Protein 3D3T (pdb70)

CATH classification: 2.40.70.10

Radius of gyration: 16.74 Å; Cα contacts (8 Å, |Δi|>4): 584; chains: 3; bounding box: 37×34×49 Å

Nearest PDB structures (foldseek):
  3d3t-assembly1_B  TM=1.010E+00  e=2.638E-18  unclassified
  3lzs-assembly1_B  TM=1.007E+00  e=4.865E-18  Human immunodeficiency virus 1
  3lzu-assembly1_A  TM=1.006E+00  e=8.487E-18  Human immunodeficiency virus 1
  1bdr-assembly1_B  TM=9.996E-01  e=4.507E-17  Human immunodeficiency virus 1
  6opx-assembly1_A  TM=9.838E-01  e=1.161E-16  Human immunodeficiency virus 1

Foldseek 3Di:
DDDDPPDFQWWWKQFPNDIDIAGEDAPAAAWEDEPDDDDDDWDWDWDADVPGIWIWTWDFFTWMATPNRIDTTIHIYTDDPGTYHYPVGCVVVVHDDDD/DDDDVPDFQKWWKQFPNDIDIAGADAPAAAWEDEPDDDDDDFDWDWDADDVGIDIWTWDAQTWMQTNNNIDTGIYTYDPDPGTYHYDVGCVVVVHDDDD/DDDDDDDD

InterPro domains:
  IPR000071 Immunodeficiency lentiviral matrix, N-terminal [PF00540] (2-132)
  IPR000071 Immunodeficiency lentiviral matrix, N-terminal [PR00234] (4-20)
  IPR000071 Immunodeficiency lentiviral matrix, N-terminal [PR00234] (22-40)
  IPR000071 Immunodeficiency lentiviral matrix, N-terminal [PR00234] (42-57)
  IPR000071 Immunodeficiency lentiviral matrix, N-terminal [PR00234] (70-89)
  IPR000071 Immunodeficiency lentiviral matrix, N-terminal [PR00234] (89-102)
  IPR000477 Reverse transcriptase domain [PF00078] (645-816)
  IPR000477 Reverse transcriptase domain [PS50878] (626-816)
  IPR001037 Integrase, C-terminal, retroviral [PF00552] (1367-1410)
  IPR001037 Integrase, C-terminal, retroviral [PS51027] (1365-1412)
  IPR001584 Integrase, catalytic core [PF00665] (1199-1287)
  IPR001584 Integrase, catalytic core [PS50994] (1196-1346)
  IPR001878 Zinc finger, CCHC-type [PF00098] (387-403)
  IPR001878 Zinc finger, CCHC-type [PF00098] (409-425)
  IPR001878 Zinc finger, CCHC-type [PS50158] (388-403)
  IPR001878 Zinc finger, CCHC-type [PS50158] (410-425)
  IPR001878 Zinc finger, CCHC-type [SM00343] (388-404)
  IPR001878 Zinc finger, CCHC-type [SM00343] (409-425)
  IPR001969 Aspartic peptidase, active site [PS00141] (505-516)
  IPR001995 Peptidase A2A, retrovirus, catalytic [PS50175] (503-572)

Organism: Human immunodeficiency virus type 1 (NCBI:txid11676)

Structure (mmCIF, N/CA/C/O backbone):
data_3D3T
#
_entry.id   3D3T
#
_cell.length_a   62.186
_cell.length_b   62.186
_cell.length_c   82.099
_cell.angle_alpha   90.000
_cell.angle_beta   90.000
_cell.angle_gamma   120.000
#
_symmetry.space_group_name_H-M   'P 61'
#
loop_
_entity.id
_entity.type
_entity.pdbx_description
1 polymer 'HIV-1 protease'
2 polymer 'P1-P6 SUBSTRATE PEPTIDE'
3 water water
#
loop_
_atom_site.group_PDB
_atom_site.id
_atom_site.type_symbol
_atom_site.label_atom_id
_atom_site.label_alt_id
_atom_site.label_comp_id
_atom_site.label_asym_id
_atom_site.label_entity_id
_atom_site.label_seq_id
_atom_site.pdbx_PDB_ins_code
_atom_site.Cartn_x
_atom_site.Cartn_y
_atom_site.Cartn_z
_atom_site.occupancy
_atom_site.B_iso_or_equiv
_atom_site.auth_seq_id
_atom_site.auth_comp_id
_atom_site.auth_asym_id
_atom_site.auth_atom_id
_atom_site.pdbx_PDB_model_num
ATOM 1 N N . PRO A 1 1 ? 27.016 -30.231 -3.573 1.00 17.82 1 PRO A N 1
ATOM 2 C CA . PRO A 1 1 ? 27.253 -30.347 -2.135 1.00 17.60 1 PRO A CA 1
ATOM 3 C C . PRO A 1 1 ? 25.958 -30.535 -1.349 1.00 17.28 1 PRO A C 1
ATOM 4 O O . PRO A 1 1 ? 24.901 -30.078 -1.790 1.00 17.12 1 PRO A O 1
ATOM 8 N N . GLN A 1 2 ? 26.039 -31.215 -0.206 1.00 16.96 2 GLN A N 1
ATOM 9 C CA . GLN A 1 2 ? 24.927 -31.225 0.743 1.00 16.56 2 GLN A CA 1
ATOM 10 C C . GLN A 1 2 ? 25.034 -29.955 1.589 1.00 16.17 2 GLN A C 1
ATOM 11 O O . GLN A 1 2 ? 26.138 -29.580 1.995 1.00 16.43 2 GLN A O 1
ATOM 13 N N . ILE A 1 3 ? 23.908 -29.294 1.845 1.00 15.15 3 ILE A N 1
ATOM 14 C CA . ILE A 1 3 ? 23.888 -28.097 2.677 1.00 14.64 3 ILE A CA 1
ATOM 15 C C . ILE A 1 3 ? 22.889 -28.169 3.852 1.00 14.55 3 ILE A C 1
ATOM 16 O O . ILE A 1 3 ? 21.707 -28.466 3.665 1.00 14.40 3 ILE A O 1
ATOM 18 N N . THR A 1 4 ? 23.351 -27.900 5.071 1.00 13.68 4 THR A N 1
ATOM 19 C CA . THR A 1 4 ? 22.410 -27.753 6.177 1.00 13.12 4 THR A CA 1
ATOM 20 C C . THR A 1 4 ? 21.784 -26.370 6.183 1.00 12.59 4 THR A C 1
ATOM 21 O O . THR A 1 4 ? 22.219 -25.484 5.462 1.00 12.72 4 THR A O 1
ATOM 25 N N . LEU A 1 5 ? 20.762 -26.197 7.012 1.00 11.91 5 LEU A N 1
ATOM 26 C CA . LEU A 1 5 ? 19.878 -25.045 6.926 1.00 11.05 5 LEU A CA 1
ATOM 27 C C . LEU A 1 5 ? 19.872 -24.196 8.191 1.00 10.88 5 LEU A C 1
ATOM 28 O O . LEU A 1 5 ? 18.919 -23.462 8.448 1.00 11.04 5 LEU A O 1
ATOM 33 N N . TRP A 1 6 ? 20.944 -24.298 8.977 1.00 10.23 6 TRP A N 1
ATOM 34 C CA . TRP A 1 6 ? 21.113 -23.471 10.167 1.00 9.25 6 TRP A CA 1
ATOM 35 C C . TRP A 1 6 ? 21.521 -22.057 9.797 1.00 9.43 6 TRP A C 1
ATOM 36 O O . TRP A 1 6 ? 21.411 -21.139 10.604 1.00 9.81 6 TRP A O 1
ATOM 47 N N . GLN A 1 7 ? 22.009 -21.903 8.574 1.00 8.78 7 GLN A N 1
ATOM 48 C CA . GLN A 1 7 ? 22.392 -20.621 8.041 1.00 8.71 7 GLN A CA 1
ATOM 49 C C . GLN A 1 7 ? 21.594 -20.407 6.773 1.00 8.91 7 GLN A C 1
ATOM 50 O O . GLN A 1 7 ? 21.302 -21.349 6.070 1.00 9.30 7 GLN A O 1
ATOM 52 N N . ARG A 1 8 ? 21.237 -19.174 6.458 1.00 8.71 8 ARG A N 1
ATOM 53 C CA . ARG A 1 8 ? 20.557 -18.936 5.192 1.00 8.52 8 ARG A CA 1
ATOM 54 C C . ARG A 1 8 ? 21.403 -19.540 4.068 1.00 8.14 8 ARG A C 1
ATOM 55 O O . ARG A 1 8 ? 22.600 -19.254 3.990 1.00 8.01 8 ARG A O 1
ATOM 63 N N . PRO A 1 9 ? 20.788 -20.380 3.204 1.00 7.61 9 PRO A N 1
ATOM 64 C CA . PRO A 1 9 ? 21.505 -21.036 2.111 1.00 7.28 9 PRO A CA 1
ATOM 65 C C . PRO A 1 9 ? 21.850 -20.100 0.940 1.00 7.43 9 PRO A C 1
ATOM 66 O O . PRO A 1 9 ? 21.162 -20.091 -0.089 1.00 7.84 9 PRO A O 1
ATOM 70 N N . LEU A 1 10 ? 22.924 -19.329 1.112 1.00 7.47 10 LEU A N 1
ATOM 71 C CA . LEU A 1 10 ? 23.393 -18.356 0.127 1.00 7.32 10 LEU A CA 1
ATOM 72 C C . LEU A 1 10 ? 24.462 -18.979 -0.755 1.00 7.39 10 LEU A C 1
ATOM 73 O O . LEU A 1 10 ? 25.396 -19.595 -0.243 1.00 7.61 10 LEU A O 1
ATOM 78 N N . VAL A 1 11 ? 24.353 -18.811 -2.070 1.00 7.45 11 VAL A N 1
ATOM 79 C CA . VAL A 1 11 ? 25.421 -19.253 -2.965 1.00 7.50 11 VAL A CA 1
ATOM 80 C C . VAL A 1 11 ? 25.941 -18.100 -3.795 1.00 8.41 11 VAL A C 1
ATOM 81 O O . VAL A 1 11 ? 25.233 -17.120 -4.009 1.00 9.28 11 VAL A O 1
ATOM 85 N N . THR A 1 12 ? 27.183 -18.206 -4.251 1.00 9.49 12 THR A N 1
ATOM 86 C CA . THR A 1 12 ? 27.727 -17.204 -5.148 1.00 10.39 12 THR A CA 1
ATOM 87 C C . THR A 1 12 ? 27.321 -17.605 -6.554 1.00 11.19 12 THR A C 1
ATOM 88 O O . THR A 1 12 ? 27.504 -18.761 -6.949 1.00 11.55 12 THR A O 1
ATOM 92 N N . ILE A 1 13 ? 26.758 -16.649 -7.293 1.00 12.05 13 ILE A N 1
ATOM 93 C CA . ILE A 1 13 ? 26.387 -16.860 -8.695 1.00 12.62 13 ILE A CA 1
ATOM 94 C C . ILE A 1 13 ? 27.045 -15.873 -9.660 1.00 12.49 13 ILE A C 1
ATOM 95 O O . ILE A 1 13 ? 27.239 -14.703 -9.328 1.00 12.76 13 ILE A O 1
ATOM 100 N N . LYS A 1 14 ? 27.381 -16.355 -10.854 1.00 12.14 14 LYS A N 1
ATOM 101 C CA . LYS A 1 14 ? 27.875 -15.491 -11.909 1.00 12.01 14 LYS A CA 1
ATOM 102 C C . LYS A 1 14 ? 26.821 -15.346 -12.999 1.00 12.40 14 LYS A C 1
ATOM 103 O O . LYS A 1 14 ? 26.472 -16.318 -13.670 1.00 12.30 14 LYS A O 1
ATOM 109 N N . ILE A 1 15 ? 26.323 -14.126 -13.174 1.00 12.74 15 ILE A N 1
ATOM 110 C CA . ILE A 1 15 ? 25.284 -13.848 -14.165 1.00 13.02 15 ILE A CA 1
ATOM 111 C C . ILE A 1 15 ? 25.615 -12.585 -14.971 1.00 13.31 15 ILE A C 1
ATOM 112 O O . ILE A 1 15 ? 25.735 -11.485 -14.415 1.00 13.43 15 ILE A O 1
ATOM 117 N N . GLY A 1 16 ? 25.804 -12.763 -16.277 1.00 13.19 16 GLY A N 1
ATOM 118 C CA . GLY A 1 16 ? 26.168 -11.660 -17.163 1.00 13.08 16 GLY A CA 1
ATOM 119 C C . GLY A 1 16 ? 27.450 -10.936 -16.782 1.00 12.72 16 GLY A C 1
ATOM 120 O O . GLY A 1 16 ? 27.527 -9.705 -16.860 1.00 13.08 16 GLY A O 1
ATOM 121 N N . GLY A 1 17 ? 28.460 -11.698 -16.374 1.00 12.50 17 GLY A N 1
ATOM 122 C CA . GLY A 1 17 ? 29.730 -11.119 -15.929 1.00 12.12 17 GLY A CA 1
ATOM 123 C C . GLY A 1 17 ? 29.692 -10.582 -14.507 1.00 11.96 17 GLY A C 1
ATOM 124 O O . GLY A 1 17 ? 30.734 -10.323 -13.905 1.00 11.85 17 GLY A O 1
ATOM 125 N N . GLN A 1 18 ? 28.487 -10.406 -13.967 1.00 11.93 18 GLN A N 1
ATOM 126 C CA . GLN A 1 18 ? 28.312 -9.853 -12.626 1.00 11.36 18 GLN A CA 1
ATOM 127 C C . GLN A 1 18 ? 28.333 -10.968 -11.590 1.00 10.81 18 GLN A C 1
ATOM 128 O O . GLN A 1 18 ? 27.695 -12.016 -11.784 1.00 10.65 18 GLN A O 1
ATOM 134 N N . LEU A 1 19 ? 29.074 -10.746 -10.505 1.00 9.96 19 LEU A N 1
ATOM 135 C CA . LEU A 1 19 ? 29.086 -11.689 -9.383 1.00 9.43 19 LEU A CA 1
ATOM 136 C C . LEU A 1 19 ? 28.099 -11.236 -8.305 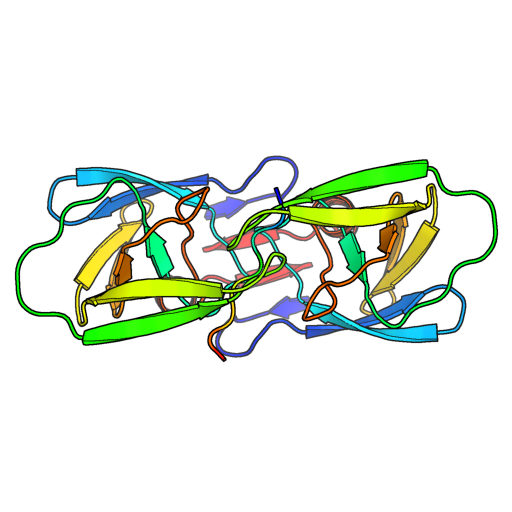1.00 9.34 19 LEU A C 1
ATOM 137 O O . LEU A 1 19 ? 28.113 -10.070 -7.895 1.00 9.01 19 LEU A O 1
ATOM 142 N N . ARG A 1 20 ? 27.236 -12.148 -7.860 1.00 9.20 20 ARG A N 1
ATOM 143 C CA . ARG A 1 20 ? 26.258 -11.842 -6.803 1.00 9.46 20 ARG A CA 1
ATOM 144 C C . ARG A 1 20 ? 26.070 -13.004 -5.818 1.00 8.96 20 ARG A C 1
ATOM 145 O O . ARG A 1 20 ? 26.524 -14.122 -6.054 1.00 8.89 20 ARG A O 1
ATOM 153 N N . GLU A 1 21 ? 25.404 -12.730 -4.703 1.00 8.63 21 GLU A N 1
ATOM 154 C CA . GLU A 1 21 ? 24.950 -13.798 -3.828 1.00 8.53 21 GLU A CA 1
ATOM 155 C C . GLU A 1 21 ? 23.427 -13.920 -3.914 1.00 7.95 21 GLU A C 1
ATOM 156 O O . GLU A 1 21 ? 22.730 -12.931 -4.199 1.00 7.75 21 GLU A O 1
ATOM 162 N N . ALA A 1 22 ? 22.920 -15.131 -3.678 1.00 6.39 22 ALA A N 1
ATOM 163 C CA . ALA A 1 22 ? 21.498 -15.411 -3.812 1.00 5.38 22 ALA A CA 1
ATOM 164 C C . ALA A 1 22 ? 21.067 -16.617 -2.985 1.00 5.00 22 ALA A C 1
ATOM 165 O O . ALA A 1 22 ? 21.816 -17.580 -2.824 1.00 5.41 22 ALA A O 1
ATOM 167 N N . LEU A 1 23 ? 19.851 -16.568 -2.472 1.00 4.41 23 LEU A N 1
ATOM 168 C CA . LEU A 1 23 ? 19.312 -17.617 -1.617 1.00 3.46 23 LEU A CA 1
ATOM 169 C C . LEU A 1 23 ? 18.708 -18.735 -2.455 1.00 3.18 23 LEU A C 1
ATOM 170 O O . LEU A 1 23 ? 17.979 -18.473 -3.391 1.00 3.12 23 LEU A O 1
ATOM 175 N N . LEU A 1 24 ? 19.028 -19.981 -2.127 1.00 2.74 24 LEU A N 1
ATOM 176 C CA . LEU A 1 24 ? 18.384 -21.132 -2.745 1.00 2.00 24 LEU A CA 1
ATOM 177 C C . LEU A 1 24 ? 17.034 -21.367 -2.085 1.00 2.00 24 LEU A C 1
ATOM 178 O O . LEU A 1 24 ? 16.943 -21.774 -0.943 1.00 2.30 24 LEU A O 1
ATOM 183 N N . ASN A 1 25 ? 15.983 -21.097 -2.834 1.00 2.00 25 ASN A N 1
ATOM 184 C CA . ASN A 1 25 ? 14.662 -20.888 -2.298 1.00 2.00 25 ASN A CA 1
ATOM 185 C C . ASN A 1 25 ? 13.744 -21.930 -2.880 1.00 2.00 25 ASN A C 1
ATOM 186 O O . ASN A 1 25 ? 13.343 -21.817 -4.028 1.00 2.00 25 ASN A O 1
ATOM 191 N N . THR A 1 26 ? 13.429 -22.956 -2.093 1.00 2.00 26 THR A N 1
ATOM 192 C CA . THR A 1 26 ? 12.491 -23.987 -2.528 1.00 2.00 26 THR A CA 1
ATOM 193 C C . THR A 1 26 ? 11.082 -23.432 -2.490 1.00 2.00 26 THR A C 1
ATOM 194 O O . THR A 1 26 ? 10.176 -23.975 -3.093 1.00 2.00 26 THR A O 1
ATOM 198 N N . GLY A 1 27 ? 10.905 -22.335 -1.780 1.00 2.00 27 GLY A N 1
ATOM 199 C CA . GLY A 1 27 ? 9.595 -21.714 -1.678 1.00 2.00 27 GLY A CA 1
ATOM 200 C C . GLY A 1 27 ? 9.368 -20.669 -2.751 1.00 2.00 27 GLY A C 1
ATOM 201 O O . GLY A 1 27 ? 8.495 -19.816 -2.597 1.00 2.00 27 GLY A O 1
ATOM 202 N N . ALA A 1 28 ? 10.156 -20.734 -3.827 1.00 2.00 28 ALA A N 1
ATOM 203 C CA . ALA A 1 28 ? 10.053 -19.802 -4.951 1.00 2.00 28 ALA A CA 1
ATOM 204 C C . ALA A 1 28 ? 9.929 -20.574 -6.258 1.00 2.28 28 ALA A C 1
ATOM 205 O O . ALA A 1 28 ? 10.653 -21.542 -6.482 1.00 2.27 28 ALA A O 1
ATOM 207 N N . ASP A 1 29 ? 9.012 -20.137 -7.116 1.00 2.96 29 ASP A N 1
ATOM 208 C CA . ASP A 1 29 ? 8.802 -20.773 -8.407 1.00 3.50 29 ASP A CA 1
ATOM 209 C C . ASP A 1 29 ? 9.813 -20.269 -9.421 1.00 3.86 29 ASP A C 1
ATOM 210 O O . ASP A 1 29 ? 10.263 -21.030 -10.282 1.00 4.20 29 ASP A O 1
ATOM 215 N N . ASP A 1 30 ? 10.162 -18.989 -9.301 1.00 3.96 30 ASP A N 1
ATOM 216 C CA . ASP A 1 30 ? 11.078 -18.319 -10.221 1.00 4.01 30 ASP A CA 1
ATOM 217 C C . ASP A 1 30 ? 12.372 -17.820 -9.557 1.00 4.19 30 ASP A C 1
ATOM 218 O O . ASP A 1 30 ? 12.533 -17.869 -8.328 1.00 4.53 30 ASP A O 1
ATOM 223 N N . THR A 1 31 ? 13.275 -17.315 -10.392 1.00 3.63 31 THR A N 1
ATOM 224 C CA . THR A 1 31 ? 14.539 -16.740 -9.957 1.00 3.71 31 THR A CA 1
ATOM 225 C C . THR A 1 31 ? 14.464 -15.206 -10.025 1.00 4.20 31 THR A C 1
ATOM 226 O O . THR A 1 31 ? 14.191 -14.636 -11.083 1.00 4.32 31 THR A O 1
ATOM 230 N N . VAL A 1 32 ? 14.697 -14.536 -8.901 1.00 4.77 32 VAL A N 1
ATOM 231 C CA . VAL A 1 32 ? 14.565 -13.079 -8.868 1.00 5.89 32 VAL A CA 1
ATOM 232 C C . VAL A 1 32 ? 15.786 -12.348 -8.310 1.00 6.99 32 VAL A C 1
ATOM 233 O O . VAL A 1 32 ? 16.227 -12.612 -7.186 1.00 7.37 32 VAL A O 1
ATOM 237 N N . LEU A 1 33 ? 16.316 -11.412 -9.086 1.00 7.58 33 LEU A N 1
ATOM 238 C CA . LEU A 1 33 ? 17.469 -10.650 -8.652 1.00 8.69 33 LEU A CA 1
ATOM 239 C C . LEU A 1 33 ? 17.190 -9.149 -8.677 1.00 9.49 33 LEU A C 1
ATOM 240 O O . LEU A 1 33 ? 16.393 -8.687 -9.491 1.00 9.80 33 LEU A O 1
ATOM 245 N N . GLU A 1 34 ? 17.836 -8.401 -7.779 1.00 11.16 34 GLU A N 1
ATOM 246 C CA . GLU A 1 34 ? 17.615 -6.958 -7.631 1.00 11.55 34 GLU A CA 1
ATOM 247 C C . GLU A 1 34 ? 18.735 -6.112 -8.213 1.00 11.90 34 GLU A C 1
ATOM 248 O O . GLU A 1 34 ? 18.503 -5.181 -8.989 1.00 11.33 34 GLU A O 1
ATOM 250 N N . ASP A 1 35 ? 19.959 -6.427 -7.825 1.00 11.15 35 ASP A N 1
ATOM 251 C CA . ASP A 1 35 ? 21.074 -5.561 -8.139 1.00 11.18 35 ASP A CA 1
ATOM 252 C C . ASP A 1 35 ? 21.781 -5.941 -9.416 1.00 11.82 35 ASP A C 1
ATOM 253 O O . ASP A 1 35 ? 22.970 -5.697 -9.545 1.00 12.17 35 ASP A O 1
ATOM 258 N N . ILE A 1 36 ? 21.069 -6.543 -10.359 1.00 12.79 36 ILE A N 1
ATOM 259 C CA . ILE A 1 36 ? 21.682 -6.915 -11.622 1.00 13.20 36 ILE A CA 1
ATOM 260 C C . ILE A 1 36 ? 21.136 -6.073 -12.764 1.00 13.91 36 ILE A C 1
ATOM 261 O O . ILE A 1 36 ? 20.183 -5.329 -12.609 1.00 13.86 36 ILE A O 1
ATOM 263 N N . ASN A 1 37 ? 21.781 -6.172 -13.912 1.00 14.88 37 ASN A N 1
ATOM 264 C CA . ASN A 1 37 ? 21.417 -5.402 -15.077 1.00 15.42 37 ASN A CA 1
ATOM 265 C C . ASN A 1 37 ? 21.675 -6.292 -16.277 1.00 15.82 37 ASN A C 1
ATOM 266 O O . ASN A 1 37 ? 22.790 -6.717 -16.516 1.00 15.73 37 ASN A O 1
ATOM 268 N N . LEU A 1 38 ? 20.623 -6.611 -17.013 1.00 16.59 38 LEU A N 1
ATOM 269 C CA . LEU A 1 38 ? 20.760 -7.493 -18.156 1.00 17.04 38 LEU A CA 1
ATOM 270 C C . LEU A 1 38 ? 20.505 -6.733 -19.430 1.00 17.39 38 LEU A C 1
ATOM 271 O O . LEU A 1 38 ? 19.799 -5.738 -19.419 1.00 17.68 38 LEU A O 1
ATOM 276 N N . PRO A 1 39 ? 21.137 -7.165 -20.522 1.00 17.76 39 PRO A N 1
ATOM 277 C CA . PRO A 1 39 ? 20.882 -6.581 -21.834 1.00 18.16 39 PRO A CA 1
ATOM 278 C C . PRO A 1 39 ? 19.698 -7.240 -22.560 1.00 18.67 39 PRO A C 1
ATOM 279 O O . PRO A 1 39 ? 19.222 -8.296 -22.130 1.00 18.79 39 PRO A O 1
ATOM 283 N N . GLY A 1 40 ? 19.227 -6.611 -23.637 1.00 18.97 40 GLY A N 1
ATOM 284 C CA . GLY A 1 40 ? 18.200 -7.193 -24.507 1.00 19.69 40 GLY A CA 1
ATOM 285 C C . GLY A 1 40 ? 16.747 -6.950 -24.114 1.00 19.94 40 GLY A C 1
ATOM 286 O O . GLY A 1 40 ? 16.456 -6.242 -23.148 1.00 20.17 40 GLY A O 1
ATOM 287 N N . LYS A 1 41 ? 15.832 -7.543 -24.878 1.00 19.91 41 LYS A N 1
ATOM 288 C CA . LYS A 1 41 ? 14.394 -7.405 -24.643 1.00 19.84 41 LYS A CA 1
ATOM 289 C C . LYS A 1 41 ? 13.919 -8.139 -23.376 1.00 20.12 41 LYS A C 1
ATOM 290 O O . LYS A 1 41 ? 14.550 -9.095 -22.911 1.00 20.61 41 LYS A O 1
ATOM 292 N N . TRP A 1 42 ? 12.801 -7.675 -22.823 1.00 20.12 42 TRP A N 1
ATOM 293 C CA . TRP A 1 42 ? 12.152 -8.310 -21.681 1.00 19.80 42 TRP A CA 1
ATOM 294 C C . TRP A 1 42 ? 10.646 -8.074 -21.737 1.00 20.09 42 TRP A C 1
ATOM 295 O O . TRP A 1 42 ? 10.195 -7.068 -22.286 1.00 20.20 42 TRP A O 1
ATOM 306 N N . LYS A 1 43 ? 9.872 -9.002 -21.175 1.00 20.41 43 LYS A N 1
ATOM 307 C CA . LYS A 1 43 ? 8.420 -8.838 -21.053 1.00 20.66 43 LYS A CA 1
ATOM 308 C C . LYS A 1 43 ? 8.028 -8.412 -19.625 1.00 20.83 43 LYS A C 1
ATOM 309 O O . LYS A 1 43 ? 8.631 -8.874 -18.654 1.00 20.75 43 LYS A O 1
ATOM 311 N N . PRO A 1 44 ? 7.042 -7.503 -19.486 1.00 21.14 44 PRO A N 1
ATOM 312 C CA . PRO A 1 44 ? 6.562 -7.168 -18.142 1.00 21.13 44 PRO A CA 1
ATOM 313 C C . PRO A 1 44 ? 5.814 -8.351 -17.531 1.00 21.25 44 PRO A C 1
ATOM 314 O O . PRO A 1 44 ? 5.126 -9.089 -18.241 1.00 21.58 44 PRO A O 1
ATOM 318 N N . LYS A 1 45 ? 5.959 -8.535 -16.226 1.00 21.16 45 LYS A N 1
ATOM 319 C CA . LYS A 1 45 ? 5.357 -9.669 -15.539 1.00 21.24 45 LYS A CA 1
ATOM 320 C C . LYS A 1 45 ? 5.216 -9.304 -14.071 1.00 21.59 45 LYS A C 1
ATOM 321 O O . LYS A 1 45 ? 5.957 -8.466 -13.553 1.00 21.47 45 LYS A O 1
ATOM 327 N N . MET A 1 46 ? 4.245 -9.915 -13.405 1.00 22.32 46 MET A N 1
ATOM 328 C CA . MET A 1 46 ? 4.073 -9.675 -11.979 1.00 22.98 46 MET A CA 1
ATOM 329 C C . MET A 1 46 ? 4.088 -10.951 -11.169 1.00 23.06 46 MET A C 1
ATOM 330 O O . MET A 1 46 ? 3.426 -11.928 -11.527 1.00 23.53 46 MET A O 1
ATOM 335 N N . ILE A 1 47 ? 4.871 -10.930 -10.095 1.00 23.11 47 ILE A N 1
ATOM 336 C CA . ILE A 1 47 ? 4.985 -12.052 -9.163 1.00 23.16 47 ILE A CA 1
ATOM 337 C C . ILE A 1 47 ? 4.567 -11.579 -7.775 1.00 23.13 47 ILE A C 1
ATOM 338 O O . ILE A 1 47 ? 4.448 -10.370 -7.533 1.00 23.29 47 ILE A O 1
ATOM 343 N N . GLY A 1 48 ? 4.349 -12.528 -6.869 1.00 22.75 48 GLY A N 1
ATOM 344 C CA . GLY A 1 48 ? 3.984 -12.186 -5.500 1.00 22.12 48 GLY A CA 1
ATOM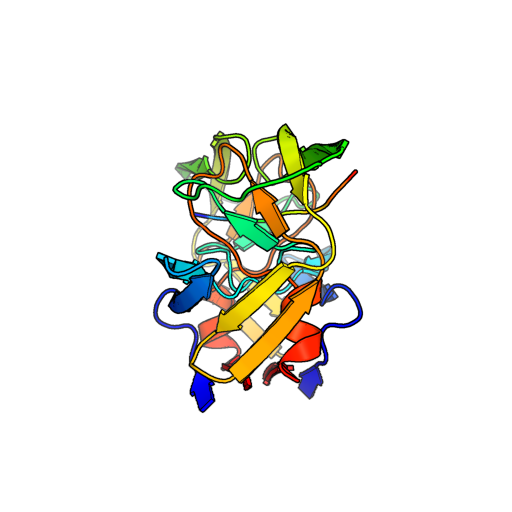 345 C C . GLY A 1 48 ? 4.600 -13.082 -4.443 1.00 21.93 48 GLY A C 1
ATOM 346 O O . GLY A 1 48 ? 5.318 -14.037 -4.762 1.00 21.27 48 GLY A O 1
ATOM 347 N N . GLY A 1 49 ? 4.310 -12.752 -3.183 1.00 21.81 49 GLY A N 1
ATOM 348 C CA . GLY A 1 49 ? 4.676 -13.567 -2.029 1.00 21.78 49 GLY A CA 1
ATOM 349 C C . GLY A 1 49 ? 4.101 -13.003 -0.741 1.00 21.68 49 GLY A C 1
ATOM 350 O O . GLY A 1 49 ? 2.985 -12.490 -0.728 1.00 21.45 49 GLY A O 1
ATOM 351 N N . ILE A 1 50 ? 4.879 -13.100 0.336 1.00 22.15 50 ILE A N 1
ATOM 352 C CA . ILE A 1 50 ? 4.551 -12.511 1.636 1.00 22.37 50 ILE A CA 1
ATOM 353 C C . ILE A 1 50 ? 4.507 -10.973 1.575 1.00 22.88 50 ILE A C 1
ATOM 354 O O . ILE A 1 50 ? 5.539 -10.284 1.585 1.00 23.13 50 ILE A O 1
ATOM 359 N N . GLY A 1 51 ? 3.291 -10.438 1.502 1.00 22.95 51 GLY A N 1
ATOM 360 C CA . GLY A 1 51 ? 3.108 -8.993 1.376 1.00 22.81 51 GLY A CA 1
ATOM 361 C C . GLY A 1 51 ? 2.503 -8.563 0.047 1.00 22.23 51 GLY A C 1
ATOM 362 O O . GLY A 1 51 ? 2.265 -7.374 -0.170 1.00 22.97 51 GLY A O 1
ATOM 363 N N . GLY A 1 52 ? 2.255 -9.519 -0.844 1.00 21.30 52 GLY A N 1
ATOM 364 C CA . GLY A 1 52 ? 1.641 -9.218 -2.130 1.00 19.95 52 GLY A CA 1
ATOM 365 C C . GLY A 1 52 ? 2.637 -9.199 -3.272 1.00 19.27 52 GLY A C 1
ATOM 366 O O . GLY A 1 52 ? 3.550 -10.025 -3.331 1.00 19.11 52 GLY A O 1
ATOM 367 N N . PHE A 1 53 ? 2.476 -8.221 -4.159 1.00 18.41 53 PHE A N 1
ATOM 368 C CA . PHE A 1 53 ? 3.081 -8.257 -5.481 1.00 17.47 53 PHE A CA 1
ATOM 369 C C . PHE A 1 53 ? 4.169 -7.225 -5.740 1.00 17.13 53 PHE A C 1
ATOM 370 O O . PHE A 1 53 ? 4.091 -6.086 -5.281 1.00 17.22 53 PHE A O 1
ATOM 372 N N . ILE A 1 54 ? 5.176 -7.640 -6.502 1.00 16.37 54 ILE A N 1
ATOM 373 C CA . ILE A 1 54 ? 6.164 -6.724 -7.045 1.00 15.80 54 ILE A CA 1
ATOM 374 C C . ILE A 1 54 ? 6.099 -6.858 -8.565 1.00 15.56 54 ILE A C 1
ATOM 375 O O . ILE A 1 54 ? 5.896 -7.960 -9.085 1.00 15.98 54 ILE A O 1
ATOM 377 N N . LYS A 1 55 ? 6.234 -5.741 -9.277 1.00 14.81 55 LYS A N 1
ATOM 378 C CA . LYS A 1 55 ? 6.278 -5.772 -10.741 1.00 14.21 55 LYS A CA 1
ATOM 379 C C . LYS A 1 55 ? 7.725 -5.965 -11.190 1.00 13.46 55 LYS A C 1
ATOM 380 O O . LYS A 1 55 ? 8.615 -5.237 -10.746 1.00 13.34 55 LYS A O 1
ATOM 382 N N . VAL A 1 56 ? 7.966 -6.956 -12.045 1.00 12.65 56 VAL A N 1
ATOM 383 C CA . VAL A 1 56 ? 9.331 -7.273 -12.467 1.00 12.20 56 VAL A CA 1
ATOM 384 C C . VAL A 1 56 ? 9.531 -7.306 -13.984 1.00 12.02 56 VAL A C 1
ATOM 385 O O . VAL A 1 56 ? 8.570 -7.230 -14.752 1.00 12.09 56 VAL A O 1
ATOM 389 N N . ARG A 1 57 ? 10.792 -7.413 -14.397 1.00 11.78 57 ARG A N 1
ATOM 390 C CA . ARG A 1 57 ? 11.156 -7.636 -15.798 1.00 11.35 57 ARG A CA 1
ATOM 391 C C . ARG A 1 57 ? 11.473 -9.114 -16.039 1.00 11.36 57 ARG A C 1
ATOM 392 O O . ARG A 1 57 ? 12.316 -9.709 -15.352 1.00 11.44 57 ARG A O 1
ATOM 400 N N . GLN A 1 58 ? 10.792 -9.711 -17.010 1.00 11.17 58 GLN A N 1
ATOM 401 C CA . GLN A 1 58 ? 11.084 -11.082 -17.379 1.00 11.14 58 GLN A CA 1
ATOM 402 C C . GLN A 1 58 ? 12.064 -11.156 -18.541 1.00 11.38 58 GLN A C 1
ATOM 403 O O . GLN A 1 58 ? 11.728 -10.802 -19.669 1.00 11.47 58 GLN A O 1
ATOM 409 N N . TYR A 1 59 ? 13.276 -11.614 -18.242 1.00 11.57 59 TYR A N 1
ATOM 410 C CA . TYR A 1 59 ? 14.277 -11.934 -19.253 1.00 11.25 59 TYR A CA 1
ATOM 411 C C . TYR A 1 59 ? 14.275 -13.442 -19.501 1.00 11.11 59 TYR A C 1
ATOM 412 O O . TYR A 1 59 ? 14.266 -14.239 -18.550 1.00 11.37 59 TYR A O 1
ATOM 421 N N . ASP A 1 60 ? 14.297 -13.828 -20.775 1.00 10.52 60 ASP A N 1
ATOM 422 C CA . ASP A 1 60 ? 14.297 -15.241 -21.146 1.00 10.06 60 ASP A CA 1
ATOM 423 C C . ASP A 1 60 ? 15.686 -15.794 -21.450 1.00 9.46 60 ASP A C 1
ATOM 424 O O . ASP A 1 60 ? 16.615 -15.042 -21.750 1.00 9.64 60 ASP A O 1
ATOM 429 N N . GLN A 1 61 ? 15.820 -17.111 -21.341 1.00 8.40 61 GLN A N 1
ATOM 430 C CA . GLN A 1 61 ? 17.040 -17.801 -21.730 1.00 7.82 61 GLN A CA 1
ATOM 431 C C . GLN A 1 61 ? 18.311 -17.099 -21.225 1.00 7.48 61 GLN A C 1
ATOM 432 O O . GLN A 1 61 ? 19.214 -16.765 -21.993 1.00 7.72 61 GLN A O 1
ATOM 434 N N . ILE A 1 62 ? 18.378 -16.885 -19.917 1.00 7.17 62 ILE A N 1
ATOM 435 C CA . ILE A 1 62 ? 19.541 -16.254 -19.307 1.00 7.05 62 ILE A CA 1
ATOM 436 C C . ILE A 1 62 ? 20.462 -17.281 -18.649 1.00 7.53 62 ILE A C 1
ATOM 437 O O . ILE A 1 62 ? 20.009 -18.087 -17.829 1.00 7.17 62 ILE A O 1
ATOM 442 N N . LEU A 1 63 ? 21.746 -17.242 -19.018 1.00 7.63 63 LEU A N 1
ATOM 443 C CA . LEU A 1 63 ? 22.749 -18.107 -18.411 1.00 8.15 63 LEU A CA 1
ATOM 444 C C . LEU A 1 63 ? 23.131 -17.624 -17.024 1.00 8.75 63 LEU A C 1
ATOM 445 O O . LEU A 1 63 ? 23.510 -16.464 -16.836 1.00 9.35 63 LEU A O 1
ATOM 450 N N . ILE A 1 64 ? 23.031 -18.531 -16.058 1.00 9.40 64 ILE A N 1
ATOM 451 C CA . ILE A 1 64 ? 23.500 -18.268 -14.701 1.00 9.90 64 ILE A CA 1
ATOM 452 C C . ILE A 1 64 ? 24.480 -19.367 -14.271 1.00 10.23 64 ILE A C 1
ATOM 453 O O . ILE A 1 64 ? 24.369 -20.529 -14.678 1.00 10.33 64 ILE A O 1
ATOM 455 N N . GLU A 1 65 ? 25.454 -18.994 -13.455 1.00 10.70 65 GLU A N 1
ATOM 456 C CA . GLU A 1 65 ? 26.425 -19.962 -12.956 1.00 11.81 65 GLU A CA 1
ATOM 457 C C . GLU A 1 65 ? 26.474 -19.942 -11.429 1.00 12.14 65 GLU A C 1
ATOM 458 O O . GLU A 1 65 ? 26.862 -18.926 -10.832 1.00 12.31 65 GLU A O 1
ATOM 464 N N . ILE A 1 66 ? 26.083 -21.055 -10.805 1.00 12.51 66 ILE A N 1
ATOM 465 C CA . ILE A 1 66 ? 26.015 -21.132 -9.342 1.00 12.60 66 ILE A CA 1
ATOM 466 C C . ILE A 1 66 ? 26.875 -22.295 -8.888 1.00 12.56 66 ILE A C 1
ATOM 467 O O . ILE A 1 66 ? 26.821 -23.364 -9.493 1.00 12.92 66 ILE A O 1
ATOM 469 N N . CYS A 1 67 ? 27.675 -22.091 -7.843 1.00 12.68 67 CYS A N 1
ATOM 470 C CA . CYS A 1 67 ? 28.702 -23.070 -7.450 1.00 12.51 67 CYS A CA 1
ATOM 471 C C . CYS A 1 67 ? 29.482 -23.615 -8.666 1.00 12.17 67 CYS A C 1
ATOM 472 O O . CYS A 1 67 ? 29.910 -24.777 -8.678 1.00 12.03 67 CYS A O 1
ATOM 475 N N . GLY A 1 68 ? 29.649 -22.777 -9.691 1.00 11.91 68 GLY A N 1
ATOM 476 C CA . GLY A 1 68 ? 30.394 -23.158 -10.888 1.00 11.53 68 GLY A CA 1
ATOM 477 C C . GLY A 1 68 ? 29.707 -24.229 -11.716 1.00 11.32 68 GLY A C 1
ATOM 478 O O . GLY A 1 68 ? 30.330 -24.852 -12.580 1.00 11.16 68 GLY A O 1
ATOM 479 N N . LYS A 1 69 ? 28.429 -24.464 -11.429 1.00 10.79 69 LYS A N 1
ATOM 480 C CA . LYS A 1 69 ? 27.597 -25.317 -12.262 1.00 10.86 69 LYS A CA 1
ATOM 481 C C . LYS A 1 69 ? 26.716 -24.379 -13.084 1.00 10.81 69 LYS A C 1
ATOM 482 O O . LYS A 1 69 ? 26.220 -23.374 -12.561 1.00 10.91 69 LYS A O 1
ATOM 484 N N . LYS A 1 70 ? 26.546 -24.690 -14.368 1.00 10.33 70 LYS A N 1
ATOM 485 C CA . LYS A 1 70 ? 25.797 -23.840 -15.299 1.00 10.01 70 LYS A CA 1
ATOM 486 C C . LYS A 1 70 ? 24.322 -24.236 -15.414 1.00 9.77 70 LYS A C 1
ATOM 487 O O . LYS A 1 70 ? 23.986 -25.412 -15.340 1.00 10.13 70 LYS A O 1
ATOM 493 N N . ALA A 1 71 ? 23.454 -23.243 -15.592 1.00 9.35 71 ALA A N 1
ATOM 494 C CA . ALA A 1 71 ? 22.025 -23.444 -15.884 1.00 8.86 71 ALA A CA 1
ATOM 495 C C . ALA A 1 71 ? 21.527 -22.259 -16.703 1.00 8.54 71 ALA A C 1
ATOM 496 O O . ALA A 1 71 ? 22.100 -21.161 -16.637 1.00 7.64 71 ALA A O 1
ATOM 498 N N . ILE A 1 72 ? 20.458 -22.471 -17.461 1.00 8.16 72 ILE A N 1
ATOM 499 C CA . ILE A 1 72 ? 19.945 -21.424 -18.337 1.00 8.36 72 ILE A CA 1
ATOM 500 C C . ILE A 1 72 ? 18.433 -21.353 -18.162 1.00 8.38 72 ILE A C 1
ATOM 501 O O . ILE A 1 72 ? 17.790 -22.362 -17.904 1.00 8.14 72 ILE A O 1
ATOM 506 N N . GLY A 1 73 ? 17.857 -20.164 -18.271 1.00 7.70 73 GLY A N 1
ATOM 507 C CA . GLY A 1 73 ? 16.409 -20.041 -18.151 1.00 6.98 73 GLY A CA 1
ATOM 508 C C . GLY A 1 73 ? 15.942 -18.662 -17.745 1.00 6.49 73 GLY A C 1
ATOM 509 O O . GLY A 1 73 ? 16.697 -17.693 -17.811 1.00 5.91 73 GLY A O 1
ATOM 510 N N . THR A 1 74 ? 14.690 -18.575 -17.307 1.00 5.81 74 THR A N 1
ATOM 511 C CA . THR A 1 74 ? 14.099 -17.283 -16.992 1.00 5.94 74 THR A CA 1
ATOM 512 C C . THR A 1 74 ? 14.650 -16.731 -15.680 1.00 5.83 74 THR A C 1
ATOM 513 O O . THR A 1 74 ? 14.607 -17.407 -14.641 1.00 6.06 74 THR A O 1
ATOM 517 N N . VAL A 1 75 ? 15.177 -15.509 -15.753 1.00 5.88 75 VAL A N 1
ATOM 518 C CA . VAL A 1 75 ? 15.630 -14.762 -14.585 1.00 6.11 75 VAL A CA 1
ATOM 519 C C . VAL A 1 75 ? 14.790 -13.494 -14.500 1.00 5.99 75 VAL A C 1
ATOM 520 O O . VAL A 1 75 ? 14.676 -12.769 -15.489 1.00 5.80 75 VAL A O 1
ATOM 524 N N . LEU A 1 76 ? 14.200 -13.225 -13.337 1.00 6.15 76 LEU A N 1
ATOM 525 C CA . LEU A 1 76 ? 13.388 -12.016 -13.163 1.00 6.63 76 LEU A CA 1
ATOM 526 C C . LEU A 1 76 ? 14.157 -10.894 -12.473 1.00 7.06 76 LEU A C 1
ATOM 527 O O . LEU A 1 76 ? 14.912 -11.140 -11.528 1.00 7.12 76 LEU A O 1
ATOM 532 N N . VAL A 1 77 ? 13.960 -9.659 -12.933 1.00 7.06 77 VAL A N 1
ATOM 533 C CA . VAL A 1 77 ? 14.672 -8.510 -12.350 1.00 7.38 77 VAL A CA 1
ATOM 534 C C . VAL A 1 77 ? 13.727 -7.449 -11.777 1.00 7.75 77 VAL A C 1
ATOM 535 O O . VAL A 1 77 ? 12.951 -6.810 -12.503 1.00 7.48 77 VAL A O 1
ATOM 539 N N . GLY A 1 78 ? 13.793 -7.255 -10.465 1.00 7.96 78 GLY A N 1
ATOM 540 C CA . GLY A 1 78 ? 12.883 -6.315 -9.827 1.00 8.74 78 GLY A CA 1
ATOM 541 C C . GLY A 1 78 ? 13.146 -6.096 -8.355 1.00 9.10 78 GLY A C 1
ATOM 542 O O . GLY A 1 78 ? 14.123 -6.630 -7.822 1.00 9.06 78 GLY A O 1
ATOM 543 N N . PRO A 1 79 ? 12.268 -5.318 -7.694 1.00 9.19 79 PRO A N 1
ATOM 544 C CA . PRO A 1 79 ? 12.455 -4.881 -6.311 1.00 9.21 79 PRO A CA 1
ATOM 545 C C . PRO A 1 79 ? 12.245 -5.986 -5.278 1.00 9.23 79 PRO A C 1
ATOM 546 O O . PRO A 1 79 ? 11.322 -5.895 -4.474 1.00 9.50 79 PRO A O 1
ATOM 550 N N . THR A 1 80 ? 13.095 -7.011 -5.301 1.00 9.10 80 THR A N 1
ATOM 551 C CA . THR A 1 80 ? 13.081 -8.077 -4.298 1.00 9.03 80 THR A CA 1
ATOM 552 C C . THR A 1 80 ? 14.100 -7.786 -3.199 1.00 8.57 80 THR A C 1
ATOM 553 O O . THR A 1 80 ? 15.232 -7.416 -3.499 1.00 8.79 80 THR A O 1
ATOM 557 N N . PRO A 1 81 ? 13.710 -7.954 -1.922 1.00 8.02 81 PRO A N 1
ATOM 558 C CA . PRO A 1 81 ? 14.613 -7.584 -0.827 1.00 7.41 81 PRO A CA 1
ATOM 559 C C . PRO A 1 81 ? 15.971 -8.282 -0.899 1.00 7.13 81 PRO A C 1
ATOM 560 O O . PRO A 1 81 ? 16.974 -7.652 -0.566 1.00 7.11 81 PRO A O 1
ATOM 564 N N . VAL A 1 82 ? 15.997 -9.551 -1.322 1.00 6.81 82 VAL A N 1
ATOM 565 C CA . VAL A 1 82 ? 17.240 -10.325 -1.491 1.00 6.64 82 VAL A CA 1
ATOM 566 C C . VAL A 1 82 ? 17.199 -11.239 -2.728 1.00 6.26 82 VAL A C 1
ATOM 567 O O . VAL A 1 82 ? 16.130 -11.710 -3.128 1.00 5.99 82 VAL A O 1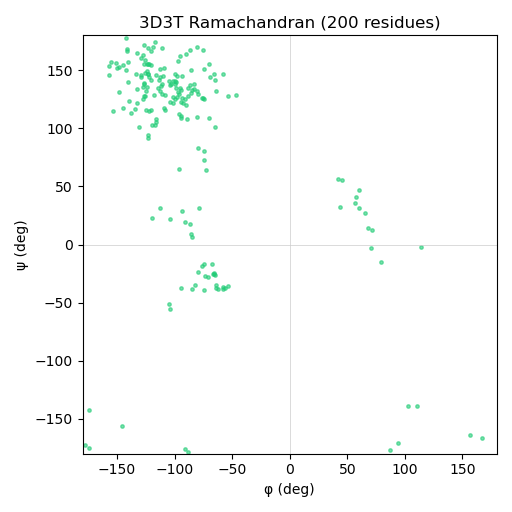
ATOM 571 N N . ASN A 1 83 ? 18.364 -11.494 -3.323 1.00 5.79 83 ASN A N 1
ATOM 572 C CA . ASN A 1 83 ? 18.451 -12.324 -4.523 1.00 5.06 83 ASN A CA 1
ATOM 573 C C . ASN A 1 83 ? 18.043 -13.771 -4.237 1.00 4.88 83 ASN A C 1
ATOM 574 O O . ASN A 1 83 ? 18.347 -14.327 -3.184 1.00 4.31 83 ASN A O 1
ATOM 579 N N . ILE A 1 84 ? 17.349 -14.379 -5.192 1.00 4.50 84 ILE A N 1
ATOM 580 C CA . ILE A 1 84 ? 16.655 -15.637 -4.959 1.00 4.07 84 ILE A CA 1
ATOM 581 C C . ILE A 1 84 ? 16.811 -16.547 -6.166 1.00 3.39 84 ILE A C 1
ATOM 582 O O . ILE A 1 84 ? 16.461 -16.153 -7.280 1.00 3.39 84 ILE A O 1
ATOM 587 N N . ILE A 1 85 ? 17.340 -17.748 -5.943 1.00 2.70 85 ILE A N 1
ATOM 588 C CA . ILE A 1 85 ? 17.389 -18.789 -6.969 1.00 2.00 85 ILE A CA 1
ATOM 589 C C . ILE A 1 85 ? 16.169 -19.691 -6.799 1.00 2.00 85 ILE A C 1
ATOM 590 O O . ILE A 1 85 ? 16.085 -20.455 -5.838 1.00 2.00 85 ILE A O 1
ATOM 595 N N . GLY A 1 86 ? 15.225 -19.598 -7.727 1.00 2.00 86 GLY A N 1
ATOM 596 C CA . GLY A 1 86 ? 13.973 -20.342 -7.624 1.00 2.00 86 GLY A CA 1
ATOM 597 C C . GLY A 1 86 ? 14.033 -21.730 -8.225 1.00 2.00 86 GLY A C 1
ATOM 598 O O . GLY A 1 86 ? 15.068 -22.165 -8.729 1.00 2.00 86 GLY A O 1
ATOM 599 N N . ARG A 1 87 ? 12.914 -22.436 -8.185 1.00 2.00 87 ARG A N 1
ATOM 600 C CA . ARG A 1 87 ? 12.906 -23.839 -8.586 1.00 2.00 87 ARG A CA 1
ATOM 601 C C . ARG A 1 87 ? 13.182 -24.056 -10.083 1.00 2.00 87 ARG A C 1
ATOM 602 O O . ARG A 1 87 ? 13.653 -25.131 -10.472 1.00 2.00 87 ARG A O 1
ATOM 610 N N . ASN A 1 88 ? 12.895 -23.060 -10.923 1.00 2.00 88 ASN A N 1
ATOM 611 C CA . ASN A 1 88 ? 13.124 -23.231 -12.357 1.00 2.27 88 ASN A CA 1
ATOM 612 C C . ASN A 1 88 ? 14.602 -23.400 -12.643 1.00 2.45 88 ASN A C 1
ATOM 613 O O . ASN A 1 88 ? 14.981 -24.027 -13.630 1.00 2.27 88 ASN A O 1
ATOM 618 N N . MET A 1 89 ? 15.433 -22.858 -11.758 1.00 2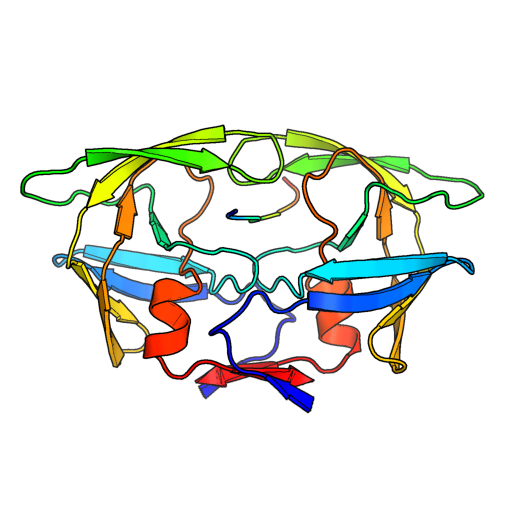.76 89 MET A N 1
ATOM 619 C CA . MET A 1 89 ? 16.885 -23.034 -11.851 1.00 3.26 89 MET A CA 1
ATOM 620 C C . MET A 1 89 ? 17.402 -24.193 -11.006 1.00 3.69 89 MET A C 1
ATOM 621 O O . MET A 1 89 ? 18.308 -24.913 -11.422 1.00 3.84 89 MET A O 1
ATOM 626 N N . LEU A 1 90 ? 16.815 -24.381 -9.832 1.00 4.04 90 LEU A N 1
ATOM 627 C CA . LEU A 1 90 ? 17.246 -25.445 -8.923 1.00 4.09 90 LEU A CA 1
ATOM 628 C C . LEU A 1 90 ? 17.039 -26.854 -9.491 1.00 4.34 90 LEU A C 1
ATOM 629 O O . LEU A 1 90 ? 17.877 -27.733 -9.271 1.00 4.14 90 LEU A O 1
ATOM 634 N N . THR A 1 91 ? 15.947 -27.073 -10.225 1.00 5.09 91 THR A N 1
ATOM 635 C CA . THR A 1 91 ? 15.735 -28.371 -10.859 1.00 6.15 91 THR A CA 1
ATOM 636 C C . THR A 1 91 ? 16.896 -28.699 -11.791 1.00 6.67 91 THR A C 1
ATOM 637 O O . THR A 1 91 ? 17.318 -29.852 -11.881 1.00 6.61 91 THR A O 1
ATOM 641 N N . GLN A 1 92 ? 17.413 -27.667 -12.455 1.00 7.27 92 GLN A N 1
ATOM 642 C CA . GLN A 1 92 ? 18.539 -27.783 -13.378 1.00 8.07 92 GLN A CA 1
ATOM 643 C C . GLN A 1 92 ? 19.856 -28.059 -12.692 1.00 8.21 92 GLN A C 1
ATOM 644 O O . GLN A 1 92 ? 20.750 -28.648 -13.283 1.00 7.91 92 GLN A O 1
ATOM 650 N N . LEU A 1 93 ? 19.996 -27.616 -11.453 1.00 8.41 93 LEU A N 1
ATOM 651 C CA . LEU A 1 93 ? 21.213 -27.929 -10.729 1.00 8.82 93 LEU A CA 1
ATOM 652 C C . LEU A 1 93 ? 21.056 -29.299 -10.057 1.00 9.55 93 LEU A C 1
ATOM 653 O O . LEU A 1 93 ? 21.905 -29.729 -9.276 1.00 9.28 93 LEU A O 1
ATOM 658 N N . GLY A 1 94 ? 19.971 -29.992 -10.407 1.00 10.35 94 GLY A N 1
ATOM 659 C CA . GLY A 1 94 ? 19.665 -31.319 -9.879 1.00 11.57 94 GLY A CA 1
ATOM 660 C C . GLY A 1 94 ? 19.521 -31.247 -8.374 1.00 12.01 94 GLY A C 1
ATOM 661 O O . GLY A 1 94 ? 19.841 -32.184 -7.654 1.00 12.32 94 GLY A O 1
ATOM 662 N N . CYS A 1 95 ? 19.047 -30.110 -7.892 1.00 12.52 95 CYS A N 1
ATOM 663 C CA . CYS A 1 95 ? 18.982 -29.857 -6.468 1.00 13.04 95 CYS A CA 1
ATOM 664 C C . CYS A 1 95 ? 17.768 -30.536 -5.826 1.00 13.57 95 CYS A C 1
ATOM 665 O O . CYS A 1 95 ? 16.647 -30.388 -6.319 1.00 13.61 95 CYS A O 1
ATOM 668 N N . THR A 1 96 ? 17.996 -31.285 -4.745 1.00 13.91 96 THR A N 1
ATOM 669 C CA . THR A 1 96 ? 16.925 -31.990 -4.023 1.00 14.75 96 THR A CA 1
ATOM 670 C C . THR A 1 96 ? 16.794 -31.563 -2.558 1.00 14.76 96 THR A C 1
ATOM 671 O O . THR A 1 96 ? 17.756 -31.115 -1.933 1.00 15.25 96 THR A O 1
ATOM 675 N N . LEU A 1 97 ? 15.605 -31.726 -1.994 1.00 15.00 97 LEU A N 1
ATOM 676 C CA . LEU A 1 97 ? 15.450 -31.646 -0.549 1.00 15.18 97 LEU A CA 1
ATOM 677 C C . LEU A 1 97 ? 15.556 -33.045 0.065 1.00 15.48 97 LEU A C 1
ATOM 678 O O . LEU A 1 97 ? 14.846 -33.962 -0.352 1.00 15.22 97 LEU A O 1
ATOM 683 N N . ASN A 1 98 ? 16.441 -33.219 1.039 1.00 15.65 98 ASN A N 1
ATOM 684 C CA . ASN A 1 98 ? 16.456 -34.459 1.808 1.00 15.99 98 ASN A CA 1
ATOM 685 C C . ASN A 1 98 ? 16.045 -34.182 3.237 1.00 16.25 98 ASN A C 1
ATOM 686 O O . ASN A 1 98 ? 16.552 -33.247 3.853 1.00 15.96 98 ASN A O 1
ATOM 691 N N . PHE A 1 99 ? 15.126 -34.993 3.751 1.00 16.27 99 PHE A N 1
ATOM 692 C CA . PHE A 1 99 ? 14.736 -34.938 5.160 1.00 16.52 99 PHE A CA 1
ATOM 693 C C . PHE A 1 99 ? 14.221 -36.286 5.658 1.00 16.70 99 PHE A C 1
ATOM 694 O O . PHE A 1 99 ? 14.489 -37.344 5.073 1.00 16.47 99 PHE A O 1
ATOM 703 N N . PRO B 1 1 ? 12.657 -38.566 3.501 1.00 14.47 1 PRO B N 1
ATOM 704 C CA . PRO B 1 1 ? 12.570 -38.763 2.056 1.00 14.42 1 PRO B CA 1
ATOM 705 C C . PRO B 1 1 ? 13.420 -37.763 1.284 1.00 14.20 1 PRO B C 1
ATOM 706 O O . PRO B 1 1 ? 13.596 -36.635 1.744 1.00 14.15 1 PRO B O 1
ATOM 710 N N . GLN B 1 2 ? 13.939 -38.165 0.128 1.00 14.09 2 GLN B N 1
ATOM 711 C CA . GLN B 1 2 ? 14.520 -37.198 -0.802 1.00 14.08 2 GLN B CA 1
ATOM 712 C C . GLN B 1 2 ? 13.387 -36.661 -1.650 1.00 13.88 2 GLN B C 1
ATOM 713 O O . GLN B 1 2 ? 12.402 -37.356 -1.859 1.00 14.22 2 GLN B O 1
ATOM 715 N N . ILE B 1 3 ? 13.502 -35.423 -2.109 1.00 13.25 3 ILE B N 1
ATOM 716 C CA . ILE B 1 3 ? 12.494 -34.884 -2.994 1.00 12.83 3 ILE B CA 1
ATOM 717 C C . ILE B 1 3 ? 13.005 -33.874 -4.017 1.00 13.20 3 ILE B C 1
ATOM 718 O O . ILE B 1 3 ? 13.748 -32.941 -3.689 1.00 13.33 3 ILE B O 1
ATOM 723 N N . THR B 1 4 ? 12.610 -34.088 -5.268 1.00 12.62 4 THR B N 1
ATOM 724 C CA . THR B 1 4 ? 12.978 -33.204 -6.362 1.00 12.21 4 THR B CA 1
ATOM 725 C C . THR B 1 4 ? 12.171 -31.922 -6.316 1.00 11.70 4 THR B C 1
ATOM 726 O O . THR B 1 4 ? 11.193 -31.817 -5.599 1.00 11.56 4 THR B O 1
ATOM 730 N N . LEU B 1 5 ? 12.598 -30.936 -7.091 1.00 11.30 5 LEU B N 1
ATOM 731 C CA . LEU B 1 5 ? 11.964 -29.638 -7.064 1.00 10.50 5 LEU B CA 1
ATOM 732 C C . LEU B 1 5 ? 11.257 -29.345 -8.374 1.00 10.46 5 LEU B C 1
ATOM 733 O O . LEU B 1 5 ? 11.148 -28.209 -8.796 1.00 10.69 5 LEU B O 1
ATOM 738 N N . TRP B 1 6 ? 10.758 -30.393 -9.014 1.00 10.19 6 TRP B N 1
ATOM 739 C CA . TRP B 1 6 ? 9.978 -30.223 -10.221 1.00 9.43 6 TRP B CA 1
ATOM 740 C C . TRP B 1 6 ? 8.538 -29.816 -9.949 1.00 9.58 6 TRP B C 1
ATOM 741 O O . TRP B 1 6 ? 7.900 -29.207 -10.796 1.00 9.79 6 TRP B O 1
ATOM 752 N N . GLN B 1 7 ? 8.032 -30.129 -8.762 1.00 9.22 7 GLN B N 1
ATOM 753 C CA . GLN B 1 7 ? 6.749 -29.597 -8.327 1.00 9.25 7 GLN B CA 1
ATOM 754 C C . GLN B 1 7 ? 6.895 -28.918 -6.968 1.00 9.26 7 GLN B C 1
ATOM 755 O O . GLN B 1 7 ? 7.787 -29.250 -6.215 1.00 9.93 7 GLN B O 1
ATOM 757 N N . ARG B 1 8 ? 6.031 -27.971 -6.634 1.00 9.10 8 ARG B N 1
ATOM 758 C CA . ARG B 1 8 ? 6.120 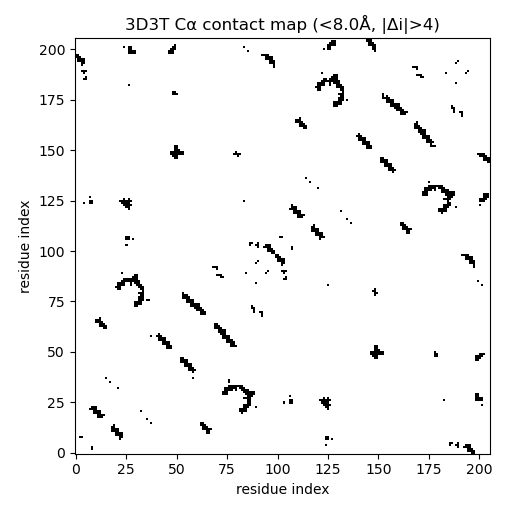-27.339 -5.311 1.00 8.99 8 ARG B CA 1
ATOM 759 C C . ARG B 1 8 ? 6.281 -28.384 -4.205 1.00 8.45 8 ARG B C 1
ATOM 760 O O . ARG B 1 8 ? 5.493 -29.330 -4.149 1.00 8.66 8 ARG B O 1
ATOM 768 N N . PRO B 1 9 ? 7.292 -28.213 -3.321 1.00 7.70 9 PRO B N 1
ATOM 769 C CA . PRO B 1 9 ? 7.543 -29.157 -2.227 1.00 6.94 9 PRO B CA 1
ATOM 770 C C . PRO B 1 9 ? 6.540 -29.047 -1.077 1.00 6.56 9 PRO B C 1
ATOM 771 O O . PRO B 1 9 ? 6.875 -28.549 0.007 1.00 6.68 9 PRO B O 1
ATOM 775 N N . LEU B 1 10 ? 5.318 -29.519 -1.324 1.00 6.13 10 LEU B N 1
ATOM 776 C CA . LEU B 1 10 ? 4.239 -29.459 -0.341 1.00 6.02 10 LEU B CA 1
ATOM 777 C C . LEU B 1 10 ? 4.268 -30.668 0.588 1.00 5.86 10 LEU B C 1
ATOM 778 O O . LEU B 1 10 ? 4.459 -31.793 0.130 1.00 5.95 10 LEU B O 1
ATOM 783 N N . VAL B 1 11 ? 4.071 -30.443 1.884 1.00 5.70 11 VAL B N 1
ATOM 784 C CA . VAL B 1 11 ? 3.935 -31.551 2.831 1.00 5.85 11 VAL B CA 1
ATOM 785 C C . VAL B 1 11 ? 2.689 -31.451 3.694 1.00 6.14 11 VAL B C 1
ATOM 786 O O . VAL B 1 11 ? 2.075 -30.394 3.792 1.00 6.04 11 VAL B O 1
ATOM 790 N N . THR B 1 12 ? 2.328 -32.567 4.317 1.00 7.11 12 THR B N 1
ATOM 791 C CA . THR B 1 12 ? 1.167 -32.618 5.182 1.00 8.14 12 THR B CA 1
ATOM 792 C C . THR B 1 12 ? 1.637 -32.381 6.605 1.00 9.06 12 THR B C 1
ATOM 793 O O . THR B 1 12 ? 2.499 -33.115 7.092 1.00 9.94 12 THR B O 1
ATOM 797 N N . ILE B 1 13 ? 1.081 -31.360 7.258 1.00 9.51 13 ILE B N 1
ATOM 798 C CA . ILE B 1 13 ? 1.387 -31.077 8.661 1.00 9.87 13 ILE B CA 1
ATOM 799 C C . ILE B 1 13 ? 0.181 -31.281 9.563 1.00 9.69 13 ILE B C 1
ATOM 800 O O . ILE B 1 13 ? -0.944 -30.948 9.180 1.00 10.05 13 ILE B O 1
ATOM 805 N N . LYS B 1 14 ? 0.425 -31.824 10.754 1.00 9.41 14 LYS B N 1
ATOM 806 C CA . LYS B 1 14 ? -0.564 -31.799 11.831 1.00 9.53 14 LYS B CA 1
ATOM 807 C C . LYS B 1 14 ? -0.153 -30.851 12.967 1.00 9.69 14 LYS B C 1
ATOM 808 O O . LYS B 1 14 ? 0.868 -31.058 13.634 1.00 9.63 14 LYS B O 1
ATOM 814 N N . ILE B 1 15 ? -0.970 -29.821 13.179 1.00 9.50 15 ILE B N 1
ATOM 815 C CA . ILE B 1 15 ? -0.683 -28.776 14.157 1.00 9.74 15 ILE B CA 1
ATOM 816 C C . ILE B 1 15 ? -1.941 -28.383 14.950 1.00 10.39 15 ILE B C 1
ATOM 817 O O . ILE B 1 15 ? -2.916 -27.841 14.404 1.00 10.38 15 ILE B O 1
ATOM 822 N N . GLY B 1 16 ? -1.922 -28.690 16.242 1.00 10.80 16 GLY B N 1
ATOM 823 C CA . GLY B 1 16 ? -3.072 -28.443 17.110 1.00 11.26 16 GLY B CA 1
ATOM 824 C C . GLY B 1 16 ? -4.339 -29.175 16.691 1.00 11.39 16 GLY B C 1
ATOM 825 O O . GLY B 1 16 ? -5.428 -28.570 16.644 1.00 11.77 16 GLY B O 1
ATOM 826 N N . GLY B 1 17 ? -4.203 -30.464 16.389 1.00 10.83 17 GLY B N 1
ATOM 827 C CA . GLY B 1 17 ? -5.308 -31.270 15.880 1.00 10.39 17 GLY B CA 1
ATOM 828 C C . GLY B 1 17 ? -5.766 -30.957 14.465 1.00 10.41 17 GLY B C 1
ATOM 829 O O . GLY B 1 17 ? -6.642 -31.621 13.943 1.00 10.14 17 GLY B O 1
ATOM 830 N N . GLN B 1 18 ? -5.182 -29.947 13.832 1.00 10.58 18 GLN B N 1
ATOM 831 C CA . GLN B 1 18 ? -5.573 -29.559 12.483 1.00 9.96 18 GLN B CA 1
ATOM 832 C C . GLN B 1 18 ? -4.584 -30.017 11.424 1.00 9.37 18 GLN B C 1
ATOM 833 O O . GLN B 1 18 ? -3.375 -29.920 11.590 1.00 9.36 18 GLN B O 1
ATOM 839 N N . LEU B 1 19 ? -5.130 -30.520 10.328 1.00 8.88 19 LEU B N 1
ATOM 840 C CA . LEU B 1 19 ? -4.360 -31.011 9.203 1.00 8.14 19 LEU B CA 1
ATOM 841 C C . LEU B 1 19 ? -4.301 -29.926 8.157 1.00 8.19 19 LEU B C 1
ATOM 842 O O . LEU B 1 19 ? -5.328 -29.404 7.749 1.00 7.55 19 LEU B O 1
ATOM 847 N N . ARG B 1 20 ? -3.099 -29.587 7.720 1.00 8.34 20 ARG B N 1
ATOM 848 C CA . ARG B 1 20 ? -2.927 -28.532 6.730 1.00 8.57 20 ARG B CA 1
ATOM 849 C C . ARG B 1 20 ? -1.822 -28.934 5.777 1.00 8.05 20 ARG B C 1
ATOM 850 O O . ARG B 1 20 ? -1.090 -29.876 6.038 1.00 8.06 20 ARG B O 1
ATOM 858 N N . GLU B 1 21 ? -1.713 -28.226 4.665 1.00 7.40 21 GLU B N 1
ATOM 859 C CA . GLU B 1 21 ? -0.562 -28.413 3.794 1.00 7.55 21 GLU B CA 1
ATOM 860 C C . GLU B 1 21 ? 0.325 -27.182 3.857 1.00 6.58 21 GLU B C 1
ATOM 861 O O . GLU B 1 21 ? -0.183 -26.069 3.994 1.00 6.85 21 GLU B O 1
ATOM 867 N N . ALA B 1 22 ? 1.640 -27.379 3.776 1.00 5.13 22 ALA B N 1
ATOM 868 C CA . ALA B 1 22 ? 2.581 -26.261 3.819 1.00 4.14 22 ALA B CA 1
ATOM 869 C C . ALA B 1 22 ? 3.800 -26.488 2.935 1.00 3.60 22 ALA B C 1
ATOM 870 O O . ALA B 1 22 ? 4.189 -27.621 2.664 1.00 3.65 22 ALA B O 1
ATOM 872 N N . LEU B 1 23 ? 4.410 -25.395 2.498 1.00 3.13 23 LEU B N 1
ATOM 873 C CA . LEU B 1 23 ? 5.513 -25.468 1.549 1.00 2.71 23 LEU B CA 1
ATOM 874 C C . LEU B 1 23 ? 6.835 -25.547 2.309 1.00 2.22 23 LEU B C 1
ATOM 875 O O . LEU B 1 23 ? 7.092 -24.701 3.171 1.00 2.21 23 LEU B O 1
ATOM 880 N N . LEU B 1 24 ? 7.644 -26.571 2.025 1.00 2.00 24 LEU B N 1
ATOM 881 C CA . LEU B 1 24 ? 8.998 -26.643 2.577 1.00 2.00 24 LEU B CA 1
ATOM 882 C C . LEU B 1 24 ? 9.859 -25.566 1.917 1.00 2.00 24 LEU B C 1
ATOM 883 O O . LEU B 1 24 ? 10.223 -25.661 0.737 1.00 2.00 24 LEU B O 1
ATOM 888 N N . ASN B 1 25 ? 10.197 -24.550 2.701 1.00 2.00 25 ASN B N 1
ATOM 889 C CA . ASN B 1 25 ? 10.653 -23.277 2.174 1.00 2.00 25 ASN B CA 1
ATOM 890 C C . ASN B 1 25 ? 12.021 -22.924 2.721 1.00 2.00 25 ASN B C 1
ATOM 891 O O . ASN B 1 25 ? 12.107 -22.341 3.810 1.00 2.00 25 ASN B O 1
ATOM 896 N N . THR B 1 26 ? 13.079 -23.270 1.982 1.00 2.00 26 THR B N 1
ATOM 897 C CA . THR B 1 26 ? 14.453 -22.910 2.384 1.00 2.00 26 THR B CA 1
ATOM 898 C C . THR B 1 26 ? 14.692 -21.397 2.306 1.00 2.00 26 THR B C 1
ATOM 899 O O . THR B 1 26 ? 15.641 -20.884 2.895 1.00 2.00 26 THR B O 1
ATOM 903 N N . GLY B 1 27 ? 13.815 -20.688 1.595 1.00 2.00 27 GLY B N 1
ATOM 904 C CA . GLY B 1 27 ? 13.878 -19.233 1.489 1.00 2.00 27 GLY B CA 1
ATOM 905 C C . GLY B 1 27 ? 13.164 -18.492 2.607 1.00 2.00 27 GLY B C 1
ATOM 906 O O . GLY B 1 27 ? 12.882 -17.304 2.470 1.00 2.00 27 GLY B O 1
ATOM 907 N N . ALA B 1 28 ? 12.895 -19.178 3.717 1.00 2.00 28 ALA B N 1
ATOM 908 C CA . ALA B 1 28 ? 12.184 -18.598 4.851 1.00 2.00 28 ALA B CA 1
ATOM 909 C C . ALA B 1 28 ? 12.876 -18.887 6.179 1.00 2.00 28 ALA B C 1
ATOM 910 O O . ALA B 1 28 ? 13.265 -20.022 6.461 1.00 2.00 28 ALA B O 1
ATOM 912 N N . ASP B 1 29 ? 13.012 -17.848 6.996 1.00 2.00 29 ASP B N 1
ATOM 913 C CA . ASP B 1 29 ? 13.626 -17.957 8.309 1.00 2.00 29 ASP B CA 1
ATOM 914 C C . ASP B 1 29 ? 12.679 -18.647 9.273 1.00 2.30 29 ASP B C 1
ATOM 915 O O . ASP B 1 29 ? 13.114 -19.472 10.078 1.00 2.41 29 ASP B O 1
ATOM 920 N N . ASP B 1 30 ? 11.391 -18.314 9.152 1.00 2.67 30 ASP B N 1
ATOM 921 C CA . ASP B 1 30 ? 10.343 -18.724 10.089 1.00 2.79 30 ASP B CA 1
ATOM 922 C C . ASP B 1 30 ? 9.239 -19.578 9.446 1.00 3.34 30 ASP B C 1
ATOM 923 O O . ASP B 1 30 ? 9.152 -19.695 8.214 1.00 3.11 30 ASP B O 1
ATOM 928 N N . THR B 1 31 ? 8.380 -20.135 10.300 1.00 3.45 31 THR B N 1
ATOM 929 C CA . THR B 1 31 ? 7.237 -20.947 9.878 1.00 4.08 31 THR B CA 1
ATOM 930 C C . THR B 1 31 ? 5.948 -20.124 9.953 1.00 4.57 31 THR B C 1
ATOM 931 O O . THR B 1 31 ? 5.600 -19.619 11.020 1.00 4.88 31 THR B O 1
ATOM 935 N N . VAL B 1 32 ? 5.236 -19.987 8.840 1.00 5.15 32 VAL B N 1
ATOM 936 C CA . VAL B 1 32 ? 4.034 -19.156 8.808 1.00 6.02 32 VAL B CA 1
ATOM 937 C C . VAL B 1 32 ? 2.785 -19.847 8.283 1.00 7.02 32 VAL B C 1
ATOM 938 O O . VAL B 1 32 ? 2.782 -20.397 7.193 1.00 7.25 32 VAL B O 1
ATOM 942 N N . LEU B 1 33 ? 1.708 -19.777 9.052 1.00 8.06 33 LEU B N 1
ATOM 943 C CA . LEU B 1 33 ? 0.448 -20.387 8.651 1.00 9.48 33 LEU B CA 1
ATOM 944 C C . LEU B 1 33 ? -0.749 -19.434 8.737 1.00 10.15 33 LEU B C 1
ATOM 945 O O . LEU B 1 33 ? -0.815 -18.597 9.627 1.00 9.94 33 LEU B O 1
ATOM 950 N N . GLU B 1 34 ? -1.682 -19.564 7.794 1.00 11.02 34 GLU B N 1
ATOM 951 C CA . GLU B 1 34 ? -2.823 -18.651 7.681 1.00 12.00 34 GLU B CA 1
ATOM 952 C C . GLU B 1 34 ? -4.120 -19.252 8.190 1.00 12.68 34 GLU B C 1
ATOM 953 O O . GLU B 1 34 ? -4.783 -18.688 9.050 1.00 13.12 34 GLU B O 1
ATOM 959 N N . ASP B 1 35 ? -4.483 -20.397 7.634 1.00 13.00 35 ASP B N 1
ATOM 960 C CA . ASP B 1 35 ? -5.790 -20.973 7.847 1.00 13.30 35 ASP B CA 1
ATOM 961 C C . ASP B 1 35 ? -5.889 -21.676 9.180 1.00 14.00 35 ASP B C 1
ATOM 962 O O . ASP B 1 35 ? -6.621 -22.645 9.308 1.00 14.49 35 ASP B O 1
ATOM 967 N N . ILE B 1 36 ? -5.164 -21.199 10.180 1.00 14.45 36 ILE B N 1
ATOM 968 C CA . ILE B 1 36 ? -5.046 -21.957 11.424 1.00 15.44 36 ILE B CA 1
ATOM 969 C C . ILE B 1 36 ? -5.474 -21.199 12.677 1.00 16.16 36 ILE B C 1
ATOM 970 O O . ILE B 1 36 ? -5.471 -19.967 12.704 1.00 16.59 36 ILE B O 1
ATOM 975 N N . ASN B 1 37 ? -5.858 -21.947 13.705 1.00 16.80 37 ASN B N 1
ATOM 976 C CA . ASN B 1 37 ? -6.319 -21.364 14.955 1.00 17.25 37 ASN B CA 1
ATOM 977 C C . ASN B 1 37 ? -5.608 -22.029 16.135 1.00 17.56 37 ASN B C 1
ATOM 978 O O . ASN B 1 37 ? -5.947 -23.140 16.536 1.00 17.59 37 ASN B O 1
ATOM 980 N N . LEU B 1 38 ? -4.600 -21.349 16.670 1.00 18.27 38 LEU B N 1
ATOM 981 C CA . LEU B 1 38 ? -3.887 -21.817 17.863 1.00 18.66 38 LEU B CA 1
ATOM 982 C C . LEU B 1 38 ? -4.379 -21.109 19.127 1.00 19.11 38 LEU B C 1
ATOM 983 O O . LEU B 1 38 ? -4.804 -19.955 19.071 1.00 19.15 38 LEU B O 1
ATOM 988 N N . PRO B 1 39 ? -4.371 -21.813 20.269 1.00 19.76 39 PRO B N 1
ATOM 989 C CA . PRO B 1 39 ? -4.803 -21.196 21.524 1.00 20.35 39 PRO B CA 1
ATOM 990 C C . PRO B 1 39 ? -3.683 -20.519 22.328 1.00 20.75 39 PRO B C 1
ATOM 991 O O . PRO B 1 39 ? -2.504 -20.752 22.071 1.00 20.86 39 PRO B O 1
ATOM 995 N N . GLY B 1 40 ? -4.054 -19.673 23.284 1.00 21.13 40 GLY B N 1
ATOM 996 C CA . GLY B 1 40 ? -3.088 -19.121 24.233 1.00 21.95 40 GLY B CA 1
ATOM 997 C C . GLY B 1 40 ? -2.464 -17.772 23.903 1.00 22.46 40 GLY B C 1
ATOM 998 O O . GLY B 1 40 ? -2.887 -17.090 22.961 1.00 22.60 40 GLY B O 1
ATOM 999 N N . LYS B 1 41 ? -1.457 -17.399 24.696 1.00 22.37 41 LYS B N 1
ATOM 1000 C CA . LYS B 1 41 ? -0.771 -16.108 24.597 1.00 22.04 41 LYS B CA 1
ATOM 1001 C C . LYS B 1 41 ? 0.174 -16.021 23.394 1.00 21.90 41 LYS B C 1
ATOM 1002 O O . LYS B 1 41 ? 0.723 -17.027 22.949 1.00 22.44 41 LYS B O 1
ATOM 1004 N N . TRP B 1 42 ? 0.367 -14.812 22.877 1.00 21.47 42 TRP B N 1
ATOM 1005 C CA . TRP B 1 42 ? 1.274 -14.580 21.755 1.00 20.66 42 TRP B CA 1
ATOM 1006 C C . TRP B 1 42 ? 1.758 -13.139 21.782 1.00 20.42 42 TRP B C 1
ATOM 1007 O O . TRP B 1 42 ? 1.108 -12.282 22.377 1.00 20.52 42 TRP B O 1
ATOM 1018 N N . LYS B 1 43 ? 2.903 -12.880 21.155 1.00 20.05 43 LYS B N 1
ATOM 1019 C CA . LYS B 1 43 ? 3.442 -11.524 21.021 1.00 19.53 43 LYS B CA 1
ATOM 1020 C C . LYS B 1 43 ? 3.372 -11.111 19.550 1.00 19.22 43 LYS B C 1
ATOM 1021 O O . LYS B 1 43 ? 3.681 -11.920 18.681 1.00 19.47 43 LYS B O 1
ATOM 1023 N N . PRO B 1 44 ? 2.946 -9.879 19.239 1.00 19.06 44 PRO B N 1
ATOM 1024 C CA . PRO B 1 44 ? 2.971 -9.455 17.833 1.00 18.68 44 PRO B CA 1
ATOM 1025 C C . PRO B 1 44 ? 4.388 -9.353 17.303 1.00 18.42 44 PRO B C 1
ATOM 1026 O O . PRO B 1 44 ? 5.313 -9.034 18.041 1.00 18.44 44 PRO B O 1
ATOM 1030 N N . LYS B 1 45 ? 4.560 -9.661 16.028 1.00 18.39 45 LYS B N 1
ATOM 1031 C CA . LYS B 1 45 ? 5.848 -9.503 15.393 1.00 18.60 45 LYS B CA 1
ATOM 1032 C C . LYS B 1 45 ? 5.578 -9.152 13.953 1.00 18.90 45 LYS B C 1
ATOM 1033 O O . LYS B 1 45 ? 4.519 -9.486 13.422 1.00 19.05 45 LYS B O 1
ATOM 1035 N N . MET B 1 46 ? 6.514 -8.435 13.333 1.00 17.41 46 MET B N 1
ATOM 1036 C CA . MET B 1 46 ? 6.361 -8.066 11.934 1.00 17.80 46 MET B CA 1
ATOM 1037 C C . MET B 1 46 ? 7.352 -8.873 11.111 1.00 18.01 46 MET B C 1
ATOM 1038 O O . MET B 1 46 ? 8.527 -8.935 11.459 1.00 20.51 46 MET B O 1
ATOM 1040 N N . ILE B 1 47 ? 6.876 -9.531 10.055 1.00 20.14 47 ILE B N 1
ATOM 1041 C CA . ILE B 1 47 ? 7.775 -10.222 9.135 1.00 20.07 47 ILE B CA 1
ATOM 1042 C C . ILE B 1 47 ? 7.594 -9.731 7.718 1.00 20.14 47 ILE B C 1
ATOM 1043 O O . ILE B 1 47 ? 6.533 -9.243 7.349 1.00 20.05 47 ILE B O 1
ATOM 1048 N N . GLY B 1 48 ? 8.635 -9.884 6.917 1.00 20.32 48 GLY B N 1
ATOM 1049 C CA . GLY B 1 48 ? 8.592 -9.389 5.552 1.00 20.91 48 GLY B CA 1
ATOM 1050 C C . GLY B 1 48 ? 9.004 -10.413 4.515 1.00 21.37 48 GLY B C 1
ATOM 1051 O O . GLY B 1 48 ? 9.668 -11.399 4.828 1.00 21.32 48 GLY B O 1
ATOM 1052 N N . GLY B 1 49 ? 8.608 -10.167 3.271 1.00 21.88 49 GLY B N 1
ATOM 1053 C CA . GLY B 1 49 ? 8.994 -11.014 2.155 1.00 22.62 49 GLY B CA 1
ATOM 1054 C C . GLY B 1 49 ? 9.190 -10.199 0.893 1.00 23.38 49 GLY B C 1
ATOM 1055 O O . GLY B 1 49 ? 9.438 -8.991 0.952 1.00 22.95 49 GLY B O 1
ATOM 1056 N N . ILE B 1 50 ? 9.049 -10.873 -0.246 1.00 24.48 50 ILE B N 1
ATOM 1057 C CA . ILE B 1 50 ? 9.273 -10.286 -1.561 1.00 25.25 50 ILE B CA 1
ATOM 1058 C C . ILE B 1 50 ? 8.389 -9.055 -1.834 1.00 26.19 50 ILE B C 1
ATOM 1059 O O . ILE B 1 50 ? 8.839 -8.062 -2.438 1.00 26.45 50 ILE B O 1
ATOM 1064 N N . GLY B 1 51 ? 7.140 -9.121 -1.373 1.00 26.48 51 GLY B N 1
ATOM 1065 C CA . GLY B 1 51 ? 6.183 -8.039 -1.594 1.00 26.68 51 GLY B CA 1
ATOM 1066 C C . GLY B 1 51 ? 5.944 -7.179 -0.361 1.00 26.79 51 GLY B C 1
ATOM 1067 O O . GLY B 1 51 ? 4.899 -6.531 -0.252 1.00 27.01 51 GLY B O 1
ATOM 1068 N N . GLY B 1 52 ? 6.893 -7.181 0.575 1.00 26.30 52 GLY B N 1
ATOM 1069 C CA . GLY B 1 52 ? 6.804 -6.320 1.749 1.00 25.60 52 GLY B CA 1
ATOM 1070 C C . GLY B 1 52 ? 6.567 -7.017 3.077 1.00 25.10 52 GLY B C 1
ATOM 1071 O O . GLY B 1 52 ? 7.134 -8.074 3.344 1.00 24.99 52 GLY B O 1
ATOM 1072 N N . PHE B 1 53 ? 5.706 -6.417 3.899 1.00 24.63 53 PHE B N 1
ATOM 1073 C CA . PHE B 1 53 ? 5.618 -6.719 5.326 1.00 23.99 53 PHE B CA 1
ATOM 1074 C C . PHE B 1 53 ? 4.210 -7.072 5.795 1.00 23.63 53 PHE B C 1
ATOM 1075 O O . PHE B 1 53 ? 3.237 -6.434 5.393 1.00 23.82 53 PHE B O 1
ATOM 1083 N N . ILE B 1 54 ? 4.111 -8.078 6.661 1.00 22.89 54 ILE B N 1
ATOM 1084 C CA . ILE B 1 54 ? 2.860 -8.379 7.353 1.00 22.16 54 ILE B CA 1
ATOM 1085 C C . ILE B 1 54 ? 3.070 -8.510 8.859 1.00 21.73 54 ILE B C 1
ATOM 1086 O O . ILE B 1 54 ? 4.124 -8.967 9.320 1.00 21.76 54 ILE B O 1
ATOM 1091 N N . LYS B 1 55 ? 2.063 -8.080 9.615 1.00 20.93 55 LYS B N 1
ATOM 1092 C CA . LYS B 1 55 ? 2.007 -8.324 11.052 1.00 19.97 55 LYS B CA 1
ATOM 1093 C C . LYS B 1 55 ? 1.438 -9.731 11.278 1.00 19.23 55 LYS B C 1
ATOM 1094 O O . LYS B 1 55 ? 0.453 -10.120 10.647 1.00 19.12 55 LYS B O 1
ATOM 1096 N N . VAL B 1 56 ? 2.076 -10.504 12.151 1.00 18.28 56 VAL B N 1
ATOM 1097 C CA . VAL B 1 56 ? 1.594 -11.847 12.471 1.00 17.62 56 VAL B CA 1
ATOM 1098 C C . VAL B 1 56 ? 1.564 -12.084 13.983 1.00 17.54 56 VAL B C 1
ATOM 1099 O O . VAL B 1 56 ? 2.166 -11.325 14.748 1.00 17.87 56 VAL B O 1
ATOM 1103 N N . ARG B 1 57 ? 0.861 -13.129 14.415 1.00 16.74 57 ARG B N 1
ATOM 1104 C CA . ARG B 1 57 ? 0.884 -13.541 15.813 1.00 16.06 57 ARG B CA 1
ATOM 1105 C C . ARG B 1 57 ? 2.007 -14.547 16.046 1.00 15.61 57 ARG B C 1
ATOM 1106 O O . ARG B 1 57 ? 2.046 -15.613 15.430 1.00 15.53 57 ARG B O 1
ATOM 1114 N N . GLN B 1 58 ? 2.936 -14.195 16.925 1.00 15.21 58 GLN B N 1
ATOM 1115 C CA . GLN B 1 58 ? 4.023 -15.092 17.269 1.00 14.90 58 GLN B CA 1
ATOM 1116 C C . GLN B 1 58 ? 3.657 -15.998 18.434 1.00 15.23 58 GLN B C 1
ATOM 1117 O O . GLN B 1 58 ? 3.576 -15.540 19.575 1.00 15.49 58 GLN B O 1
ATOM 1123 N N . TYR B 1 59 ? 3.445 -17.279 18.130 1.00 15.31 59 TYR B N 1
ATOM 1124 C CA . TYR B 1 59 ? 3.290 -18.335 19.134 1.00 14.71 59 TYR B CA 1
ATOM 1125 C C . TYR B 1 59 ? 4.619 -19.061 19.335 1.00 14.86 59 TYR B C 1
ATOM 1126 O O . TYR B 1 59 ? 5.269 -19.465 18.358 1.00 15.22 59 TYR B O 1
ATOM 1135 N N . ASP B 1 60 ? 5.014 -19.235 20.596 1.00 14.57 60 ASP B N 1
ATOM 1136 C CA . ASP B 1 60 ? 6.235 -19.974 20.930 1.00 14.28 60 ASP B CA 1
ATOM 1137 C C . ASP B 1 60 ? 5.969 -21.437 21.257 1.00 13.74 60 ASP B C 1
ATOM 1138 O O . ASP B 1 60 ? 4.826 -21.820 21.523 1.00 14.06 60 ASP B O 1
ATOM 1143 N N . GLN B 1 61 ? 7.029 -22.241 21.213 1.00 12.60 61 GLN B N 1
ATOM 1144 C CA . GLN B 1 61 ? 6.977 -23.642 21.619 1.00 11.78 61 GLN B CA 1
ATOM 1145 C C . GLN B 1 61 ? 5.719 -24.383 21.147 1.00 11.19 61 GLN B C 1
ATOM 1146 O O . GLN B 1 61 ? 4.983 -24.943 21.955 1.00 11.32 61 GLN B O 1
ATOM 1148 N N . ILE B 1 62 ? 5.479 -24.379 19.838 1.00 10.83 62 ILE B N 1
ATOM 1149 C CA . ILE B 1 62 ? 4.357 -25.106 19.225 1.00 10.19 62 ILE B CA 1
ATOM 1150 C C . ILE B 1 62 ? 4.825 -26.430 18.623 1.00 10.24 62 ILE B C 1
ATOM 1151 O O . ILE B 1 62 ? 5.904 -26.495 18.029 1.00 10.20 62 ILE B O 1
ATOM 1156 N N . LEU B 1 63 ? 4.011 -27.475 18.772 1.00 10.25 63 LEU B N 1
ATOM 1157 C CA . LEU B 1 63 ? 4.307 -28.787 18.203 1.00 10.78 63 LEU B CA 1
ATOM 1158 C C . LEU B 1 63 ? 3.692 -28.959 16.816 1.00 11.81 63 LEU B C 1
ATOM 1159 O O . LEU B 1 63 ? 2.471 -28.845 16.640 1.00 11.98 63 LEU B O 1
ATOM 1164 N N . ILE B 1 64 ? 4.548 -29.226 15.834 1.00 12.49 64 ILE B N 1
ATOM 1165 C CA . ILE B 1 64 ? 4.081 -29.624 14.516 1.00 13.11 64 ILE B CA 1
ATOM 1166 C C . ILE B 1 64 ? 4.541 -31.046 14.196 1.00 13.17 64 ILE B C 1
ATOM 1167 O O . ILE B 1 64 ? 5.626 -31.473 14.612 1.00 13.60 64 ILE B O 1
ATOM 1172 N N . GLU B 1 65 ? 3.696 -31.770 13.469 1.00 12.99 65 GLU B N 1
ATOM 1173 C CA . GLU B 1 65 ? 4.035 -33.081 12.941 1.00 13.08 65 GLU B CA 1
ATOM 1174 C C . GLU B 1 65 ? 4.018 -32.968 11.418 1.00 13.25 65 GLU B C 1
ATOM 1175 O O . GLU B 1 65 ? 2.956 -32.853 10.804 1.00 13.59 65 GLU B O 1
ATOM 1181 N N . ILE B 1 66 ? 5.207 -32.953 10.818 1.00 13.63 66 ILE B N 1
ATOM 1182 C CA . ILE B 1 66 ? 5.374 -32.614 9.398 1.00 13.62 66 ILE B CA 1
ATOM 1183 C C . ILE B 1 66 ? 5.907 -33.843 8.714 1.00 13.44 66 ILE B C 1
ATOM 1184 O O . ILE B 1 66 ? 7.067 -34.196 8.914 1.00 13.81 66 ILE B O 1
ATOM 1186 N N . CYS B 1 67 ? 5.063 -34.489 7.915 1.00 13.51 67 CYS B N 1
ATOM 1187 C CA . CYS B 1 67 ? 5.392 -35.787 7.321 1.00 13.77 67 CYS B CA 1
ATOM 1188 C C . CYS B 1 67 ? 5.523 -36.865 8.412 1.00 13.83 67 CYS B C 1
ATOM 1189 O O . CYS B 1 67 ? 6.244 -37.850 8.232 1.00 13.87 67 CYS B O 1
ATOM 1192 N N . GLY B 1 68 ? 4.825 -36.676 9.538 1.00 13.67 68 GLY B N 1
ATOM 1193 C CA . GLY B 1 68 ? 4.845 -37.638 10.643 1.00 13.18 68 GLY B CA 1
ATOM 1194 C C . GLY B 1 68 ? 6.144 -37.692 11.434 1.00 13.18 68 GLY B C 1
ATOM 1195 O O . GLY B 1 68 ? 6.371 -38.631 12.202 1.00 13.02 68 GLY B O 1
ATOM 1196 N N . LYS B 1 69 ? 7.015 -36.705 11.225 1.00 12.78 69 LYS B N 1
ATOM 1197 C CA . LYS B 1 69 ? 8.185 -36.502 12.074 1.00 12.30 69 LYS B CA 1
ATOM 1198 C C . LYS B 1 69 ? 7.922 -35.196 12.834 1.00 12.29 69 LYS B C 1
ATOM 1199 O O . LYS B 1 69 ? 7.408 -34.234 12.256 1.00 12.67 69 LYS B O 1
ATOM 1201 N N . LYS B 1 70 ? 8.250 -35.164 14.125 1.00 12.11 70 LYS B N 1
ATOM 1202 C CA . LYS B 1 70 ? 7.856 -34.043 14.996 1.00 11.82 70 LYS B CA 1
ATOM 1203 C C . LYS B 1 70 ? 8.911 -32.959 15.246 1.00 11.42 70 LYS B C 1
ATOM 1204 O O . LYS B 1 70 ? 10.106 -33.247 15.351 1.00 11.28 70 LYS B O 1
ATOM 1210 N N . ALA B 1 71 ? 8.448 -31.715 15.365 1.00 10.48 71 ALA B N 1
ATOM 1211 C CA . ALA B 1 71 ? 9.295 -30.600 15.790 1.00 9.80 71 ALA B CA 1
ATOM 1212 C C . ALA B 1 71 ? 8.490 -29.697 16.716 1.00 9.57 71 ALA B C 1
ATOM 1213 O O . ALA B 1 71 ? 7.251 -29.710 16.676 1.00 9.56 71 ALA B O 1
ATOM 1215 N N . ILE B 1 72 ? 9.191 -28.935 17.554 1.00 8.95 72 ILE B N 1
ATOM 1216 C CA . ILE B 1 72 ? 8.572 -27.897 18.381 1.00 8.60 72 ILE B CA 1
ATOM 1217 C C . ILE B 1 72 ? 9.283 -26.588 18.040 1.00 8.56 72 ILE B C 1
ATOM 1218 O O . ILE B 1 72 ? 10.473 -26.592 17.740 1.00 8.97 72 ILE B O 1
ATOM 1223 N N . GLY B 1 73 ? 8.579 -25.465 18.070 1.00 7.91 73 GLY B N 1
ATOM 1224 C CA . GLY B 1 73 ? 9.253 -24.195 17.842 1.00 7.36 73 GLY B CA 1
ATOM 1225 C C . GLY B 1 73 ? 8.300 -23.054 17.595 1.00 6.91 73 GLY B C 1
ATOM 1226 O O . GLY B 1 73 ? 7.106 -23.174 17.848 1.00 7.11 73 GLY B O 1
ATOM 1227 N N . THR B 1 74 ? 8.819 -21.934 17.102 1.00 6.73 74 THR B N 1
ATOM 1228 C CA . THR B 1 74 ? 7.954 -20.787 16.846 1.00 5.93 74 THR B CA 1
ATOM 1229 C C . THR B 1 74 ? 7.143 -21.005 15.577 1.00 5.83 74 THR B C 1
ATOM 1230 O O . THR B 1 74 ? 7.701 -21.309 14.514 1.00 5.28 74 THR B O 1
ATOM 1234 N N . VAL B 1 75 ? 5.826 -20.870 15.715 1.00 5.53 75 VAL B N 1
ATOM 1235 C CA . VAL B 1 75 ? 4.935 -20.830 14.563 1.00 5.34 75 VAL B CA 1
ATOM 1236 C C . VAL B 1 75 ? 4.285 -19.445 14.477 1.00 5.66 75 VAL B C 1
ATOM 1237 O O . VAL B 1 75 ? 3.845 -18.890 15.490 1.00 5.86 75 VAL B O 1
ATOM 1241 N N . LEU B 1 76 ? 4.242 -18.874 13.276 1.00 5.50 76 LEU B N 1
ATOM 1242 C CA . LEU B 1 76 ? 3.593 -17.581 13.086 1.00 5.74 76 LEU B CA 1
ATOM 1243 C C . LEU B 1 76 ? 2.241 -17.711 12.394 1.00 5.91 76 LEU B C 1
ATOM 1244 O O . LEU B 1 76 ? 2.079 -18.513 11.473 1.00 5.93 76 LEU B O 1
ATOM 1249 N N . VAL B 1 77 ? 1.279 -16.907 12.839 1.00 6.17 77 VAL B N 1
ATOM 1250 C CA . VAL B 1 77 ? -0.089 -16.960 12.315 1.00 6.52 77 VAL B CA 1
ATOM 1251 C C . VAL B 1 77 ? -0.530 -15.607 11.744 1.00 7.20 77 VAL B C 1
ATOM 1252 O O . VAL B 1 77 ? -0.657 -14.613 12.474 1.00 8.10 77 VAL B O 1
ATOM 1256 N N . GLY B 1 78 ? -0.759 -15.562 10.436 1.00 7.37 78 GLY B N 1
ATOM 1257 C CA . GLY B 1 78 ? -1.139 -14.305 9.799 1.00 7.79 78 GLY B CA 1
ATOM 1258 C C . GLY B 1 78 ? -1.426 -14.402 8.314 1.00 8.13 78 GLY B C 1
ATOM 1259 O O . GLY B 1 78 ? -1.439 -15.502 7.750 1.00 8.05 78 GLY B O 1
ATOM 1260 N N . PRO B 1 79 ? -1.627 -13.244 7.660 1.00 8.28 79 PRO B N 1
ATOM 1261 C CA . PRO B 1 79 ? -2.072 -13.282 6.275 1.00 8.45 79 PRO B CA 1
ATOM 1262 C C . PRO B 1 79 ? -0.894 -13.561 5.356 1.00 8.43 79 PRO B C 1
ATOM 1263 O O . PRO B 1 79 ? -0.286 -12.629 4.833 1.00 8.68 79 PRO B O 1
ATOM 1267 N N . THR B 1 80 ? -0.563 -14.843 5.216 1.00 8.53 80 THR B N 1
ATOM 1268 C CA . THR B 1 80 ? 0.443 -15.331 4.270 1.00 8.04 80 THR B CA 1
ATOM 1269 C C . THR B 1 80 ? -0.283 -16.121 3.186 1.00 7.68 80 THR B C 1
ATOM 1270 O O . THR B 1 80 ? -1.084 -17.005 3.509 1.00 8.09 80 THR B O 1
ATOM 1274 N N . PRO B 1 81 ? -0.007 -15.816 1.904 1.00 7.12 81 PRO B N 1
ATOM 1275 C CA . PRO B 1 81 ? -0.745 -16.435 0.794 1.00 6.69 81 PRO B CA 1
ATOM 1276 C C . PRO B 1 81 ? -0.740 -17.961 0.850 1.00 6.56 81 PRO B C 1
ATOM 1277 O O . PRO B 1 81 ? -1.743 -18.576 0.499 1.00 6.91 81 PRO B O 1
ATOM 1281 N N . VAL B 1 82 ? 0.371 -18.547 1.300 1.00 6.28 82 VAL B N 1
ATOM 1282 C CA . VAL 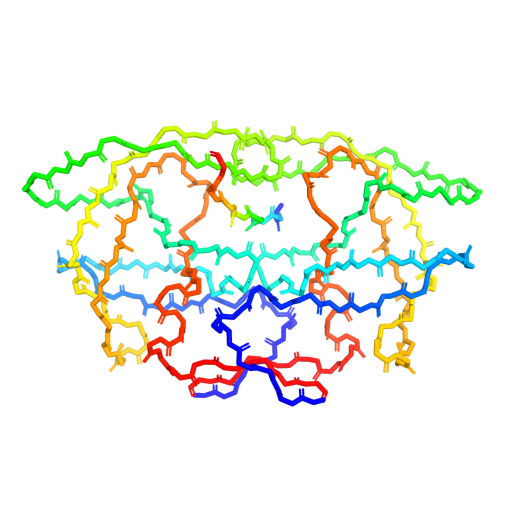B 1 82 ? 0.557 -20.000 1.383 1.00 6.13 82 VAL B CA 1
ATOM 1283 C C . VAL B 1 82 ? 1.305 -20.359 2.672 1.00 5.97 82 VAL B C 1
ATOM 1284 O O . VAL B 1 82 ? 2.244 -19.654 3.057 1.00 5.72 82 VAL B O 1
ATOM 1288 N N . ASN B 1 83 ? 0.891 -21.443 3.334 1.00 5.51 83 ASN B N 1
ATOM 1289 C CA . ASN B 1 83 ? 1.560 -21.904 4.556 1.00 4.78 83 ASN B CA 1
ATOM 1290 C C . ASN B 1 83 ? 2.990 -22.324 4.240 1.00 4.91 83 ASN B C 1
ATOM 1291 O O . ASN B 1 83 ? 3.225 -23.059 3.273 1.00 5.14 83 ASN B O 1
ATOM 1296 N N . ILE B 1 84 ? 3.955 -21.867 5.024 1.00 4.37 84 ILE B N 1
ATOM 1297 C CA . ILE B 1 84 ? 5.352 -22.214 4.764 1.00 3.87 84 ILE B CA 1
ATOM 1298 C C . ILE B 1 84 ? 6.033 -22.818 5.990 1.00 3.25 84 ILE B C 1
ATOM 1299 O O . ILE B 1 84 ? 5.810 -22.380 7.121 1.00 3.09 84 ILE B O 1
ATOM 1304 N N . ILE B 1 85 ? 6.812 -23.848 5.789 1.00 2.62 85 ILE B N 1
ATOM 1305 C CA . ILE B 1 85 ? 7.690 -24.392 6.817 1.00 2.00 85 ILE B CA 1
ATOM 1306 C C . ILE B 1 85 ? 9.060 -23.769 6.593 1.00 2.00 85 ILE B C 1
ATOM 1307 O O . ILE B 1 85 ? 9.712 -24.020 5.579 1.00 2.00 85 ILE B O 1
ATOM 1312 N N . GLY B 1 86 ? 9.482 -22.934 7.532 1.00 2.00 86 GLY B N 1
ATOM 1313 C CA . GLY B 1 86 ? 10.767 -22.265 7.413 1.00 2.00 86 GLY B CA 1
ATOM 1314 C C . GLY B 1 86 ? 11.881 -23.057 8.066 1.00 2.80 86 GLY B C 1
ATOM 1315 O O . GLY B 1 86 ? 11.682 -24.164 8.575 1.00 2.09 86 GLY B O 1
ATOM 1316 N N . ARG B 1 87 ? 13.064 -22.456 8.062 1.00 3.78 87 ARG B N 1
ATOM 1317 C CA . ARG B 1 87 ? 14.276 -23.105 8.542 1.00 4.57 87 ARG B CA 1
ATOM 1318 C C . ARG B 1 87 ? 14.307 -23.421 10.049 1.00 5.34 87 ARG B C 1
ATOM 1319 O O . ARG B 1 87 ? 15.024 -24.344 10.465 1.00 5.45 87 ARG B O 1
ATOM 1327 N N . ASN B 1 88 ? 13.553 -22.683 10.871 1.00 5.30 88 ASN B N 1
ATOM 1328 C CA . ASN B 1 88 ? 13.553 -22.999 12.304 1.00 5.61 88 ASN B CA 1
ATOM 1329 C C . ASN B 1 88 ? 12.975 -24.386 12.547 1.00 5.62 88 ASN B C 1
ATOM 1330 O O . ASN B 1 88 ? 13.425 -25.121 13.427 1.00 5.55 88 ASN B O 1
ATOM 1335 N N . MET B 1 89 ? 11.991 -24.759 11.737 1.00 6.18 89 MET B N 1
ATOM 1336 C CA . MET B 1 89 ? 11.468 -26.120 11.780 1.00 6.13 89 MET B CA 1
ATOM 1337 C C . MET B 1 89 ? 12.282 -27.094 10.928 1.00 6.45 89 MET B C 1
ATOM 1338 O O . MET B 1 89 ? 12.510 -28.229 11.342 1.00 6.92 89 MET B O 1
ATOM 1343 N N . LEU B 1 90 ? 12.753 -26.649 9.766 1.00 6.81 90 LEU B N 1
ATOM 1344 C CA . LEU B 1 90 ? 13.459 -27.543 8.848 1.00 6.98 90 LEU B CA 1
ATOM 1345 C C . LEU B 1 90 ? 14.754 -28.101 9.453 1.00 7.60 90 LEU B C 1
ATOM 1346 O O . LEU B 1 90 ? 15.080 -29.279 9.274 1.00 8.13 90 LEU B O 1
ATOM 1351 N N . THR B 1 91 ? 15.484 -27.282 10.203 1.00 7.82 91 THR B N 1
ATOM 1352 C CA . THR B 1 91 ? 16.702 -27.783 10.826 1.00 8.07 91 THR B CA 1
ATOM 1353 C C . THR B 1 91 ? 16.368 -28.850 11.872 1.00 8.76 91 THR B C 1
ATOM 1354 O O . THR B 1 91 ? 17.195 -29.716 12.168 1.00 9.33 91 THR B O 1
ATOM 1358 N N . GLN B 1 92 ? 15.155 -28.801 12.418 1.00 9.11 92 GLN B N 1
ATOM 1359 C CA . GLN B 1 92 ? 14.720 -29.812 13.384 1.00 9.35 92 GLN B CA 1
ATOM 1360 C C . GLN B 1 92 ? 14.415 -31.134 12.710 1.00 9.38 92 GLN B C 1
ATOM 1361 O O . GLN B 1 92 ? 14.526 -32.188 13.320 1.00 9.30 92 GLN B O 1
ATOM 1367 N N . LEU B 1 93 ? 14.034 -31.075 11.443 1.00 9.85 93 LEU B N 1
ATOM 1368 C CA . LEU B 1 93 ? 13.770 -32.288 10.694 1.00 10.77 93 LEU B CA 1
ATOM 1369 C C . LEU B 1 93 ? 15.050 -32.877 10.088 1.00 11.21 93 LEU B C 1
ATOM 1370 O O . LEU B 1 93 ? 15.003 -33.842 9.327 1.00 11.21 93 LEU B O 1
ATOM 1375 N N . GLY B 1 94 ? 16.196 -32.299 10.439 1.00 12.04 94 GLY B N 1
ATOM 1376 C CA . GLY B 1 94 ? 17.475 -32.690 9.850 1.00 12.63 94 GLY B CA 1
ATOM 1377 C C . GLY B 1 94 ? 17.411 -32.547 8.342 1.00 13.17 94 GLY B C 1
ATOM 1378 O O . GLY B 1 94 ? 17.980 -33.352 7.613 1.00 13.47 94 GLY B O 1
ATOM 1379 N N . CYS B 1 95 ? 16.700 -31.524 7.877 1.00 13.61 95 CYS B N 1
ATOM 1380 C CA . CYS B 1 95 ? 16.463 -31.312 6.453 1.00 13.95 95 CYS B CA 1
ATOM 1381 C C . CYS B 1 95 ? 17.646 -30.638 5.746 1.00 14.07 95 CYS B C 1
ATOM 1382 O O . CYS B 1 95 ? 18.177 -29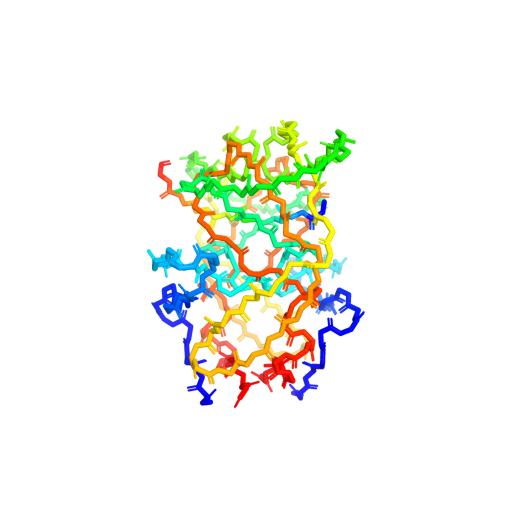.646 6.244 1.00 14.56 95 CYS B O 1
ATOM 1385 N N . THR B 1 96 ? 18.055 -31.180 4.598 1.00 13.97 96 THR B N 1
ATOM 1386 C CA . THR B 1 96 ? 19.185 -30.648 3.830 1.00 14.10 96 THR B CA 1
ATOM 1387 C C . THR B 1 96 ? 18.853 -30.333 2.375 1.00 14.64 96 THR B C 1
ATOM 1388 O O . THR B 1 96 ? 17.911 -30.864 1.800 1.00 14.77 96 THR B O 1
ATOM 1392 N N . LEU B 1 97 ? 19.666 -29.474 1.778 1.00 15.70 97 LEU B N 1
ATOM 1393 C CA . LEU B 1 97 ? 19.656 -29.268 0.340 1.00 16.70 97 LEU B CA 1
ATOM 1394 C C . LEU B 1 97 ? 20.798 -30.066 -0.266 1.00 17.70 97 LEU B C 1
ATOM 1395 O O . LEU B 1 97 ? 21.901 -30.085 0.286 1.00 17.75 97 LEU B O 1
ATOM 1400 N N . ASN B 1 98 ? 20.543 -30.715 -1.398 1.00 18.99 98 ASN B N 1
ATOM 1401 C CA . ASN B 1 98 ? 21.571 -31.519 -2.050 1.00 20.74 98 ASN B CA 1
ATOM 1402 C C . ASN B 1 98 ? 21.642 -31.229 -3.532 1.00 20.94 98 ASN B C 1
ATOM 1403 O O . ASN B 1 98 ? 20.643 -31.378 -4.233 1.00 21.50 98 ASN B O 1
ATOM 1408 N N . PHE B 1 99 ? 22.814 -30.802 -3.996 1.00 21.16 99 PHE B N 1
ATOM 1409 C CA . PHE B 1 99 ? 23.056 -30.627 -5.426 1.00 21.49 99 PHE B CA 1
ATOM 1410 C C . PHE B 1 99 ? 24.506 -30.953 -5.818 1.00 21.77 99 PHE B C 1
ATOM 1411 O O . PHE B 1 99 ? 25.189 -31.763 -5.187 1.00 21.71 99 PHE B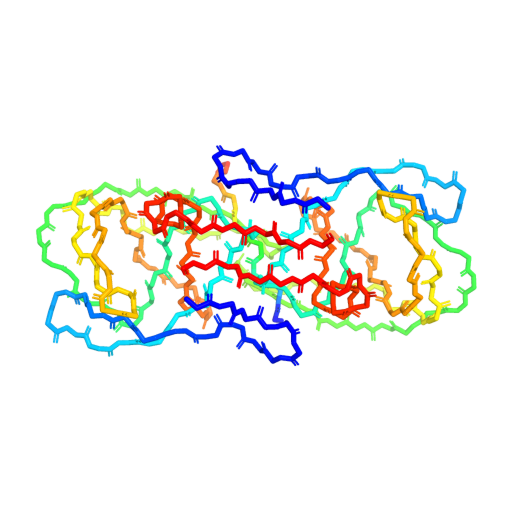 O 1
ATOM 1420 N N . GLY C 2 3 ? 4.236 -16.563 -6.960 1.00 22.17 3 GLY P N 1
ATOM 1421 C CA . GLY C 2 3 ? 4.508 -17.800 -6.182 1.00 22.18 3 GLY P CA 1
ATOM 1422 C C . GLY C 2 3 ? 5.965 -17.837 -5.766 1.00 22.73 3 GLY P C 1
ATOM 1423 O O . GLY C 2 3 ? 6.638 -18.855 -5.928 1.00 23.06 3 GLY P O 1
ATOM 1424 N N . ASN C 2 4 ? 6.463 -16.724 -5.234 1.00 22.91 4 ASN P N 1
ATOM 1425 C CA . ASN C 2 4 ? 7.831 -16.659 -4.722 1.00 23.29 4 ASN P CA 1
ATOM 1426 C C . ASN C 2 4 ? 7.846 -16.221 -3.257 1.00 24.19 4 ASN P C 1
ATOM 1427 O O . ASN C 2 4 ? 7.875 -15.029 -2.951 1.00 24.53 4 ASN P O 1
ATOM 1432 N N . PHE C 2 5 ? 7.815 -17.188 -2.345 1.00 25.31 5 PHE P N 1
ATOM 1433 C CA . PHE C 2 5 ? 7.658 -16.873 -0.926 1.00 26.38 5 PHE P CA 1
ATOM 1434 C C . PHE C 2 5 ? 8.964 -16.793 -0.137 1.00 26.65 5 PHE P C 1
ATOM 1435 O O . PHE C 2 5 ? 9.208 -17.594 0.768 1.00 26.89 5 PHE P O 1
ATOM 1443 N N . LEU C 2 6 ? 9.795 -15.816 -0.474 1.00 26.96 6 LEU P N 1
ATOM 1444 C CA . LEU C 2 6 ? 10.845 -15.394 0.432 1.00 27.45 6 LEU P CA 1
ATOM 1445 C C . LEU C 2 6 ? 10.196 -14.954 1.740 1.00 27.77 6 LEU P C 1
ATOM 1446 O O . LEU C 2 6 ? 9.097 -14.414 1.747 1.00 27.73 6 LEU P O 1
ATOM 1451 N N . GLN C 2 7 ? 10.886 -15.178 2.846 1.00 28.31 7 GLN P N 1
ATOM 1452 C CA . GLN C 2 7 ? 10.443 -14.696 4.135 1.00 29.28 7 GLN P CA 1
ATOM 1453 C C . GLN C 2 7 ? 11.643 -14.501 5.063 1.00 30.56 7 GLN P C 1
ATOM 1454 O O . GLN C 2 7 ? 12.349 -15.439 5.401 1.00 30.78 7 GLN P O 1
ATOM 1460 N N . SER C 2 8 ? 11.895 -13.259 5.442 1.00 32.07 8 SER P N 1
ATOM 1461 C CA . SER C 2 8 ? 12.886 -12.976 6.450 1.00 33.85 8 SER P CA 1
ATOM 1462 C C . SER C 2 8 ? 12.122 -12.206 7.512 1.00 35.57 8 SER P C 1
ATOM 1463 O O . SER C 2 8 ? 10.978 -11.804 7.306 1.00 36.10 8 SER P O 1
ATOM 1466 N N . ARG C 2 9 ? 12.734 -12.013 8.665 1.00 37.22 9 ARG P N 1
ATOM 1467 C CA . ARG C 2 9 ? 12.198 -11.081 9.623 1.00 38.61 9 ARG P CA 1
ATOM 1468 C C . ARG C 2 9 ? 13.245 -9.990 9.776 1.00 40.02 9 ARG P C 1
ATOM 1469 O O . ARG C 2 9 ? 14.310 -10.219 10.352 1.00 40.72 9 ARG P O 1
ATOM 1471 N N . PRO C 2 10 ? 13.004 -8.836 9.155 1.00 40.73 10 PRO P N 1
ATOM 1472 C CA . PRO C 2 10 ? 13.581 -7.566 9.556 1.00 41.26 10 PRO P CA 1
ATOM 1473 C C . PRO C 2 10 ? 12.497 -6.627 10.101 1.00 41.88 10 PRO P C 1
ATOM 1474 O O . PRO C 2 10 ? 11.311 -6.984 10.194 1.00 41.83 10 PRO P O 1
#

B-factor: mean 11.84, std 7.13, range [2.0, 42.32]

Sequence (206 aa):
PQITLWQRPLVTIKIGGQLREALLNTGADDTVLEDINLPGKWKPKMIGGIGGFIKVRQYDQILIEICGKKAIGTVLVGPTPVNIIGRNMLTQLGCTLNFPQITLWQRPLVTIKIGGQLREALLNTGADDTVLEDINLPGKWKPKMIGGIGGFIKVRQYDQILIEICGKKAIGTVLVGPTPVNIIGRNMLTQLGCTLNFGNFLQSRP

Secondary structure (DSSP, 8-state):
-EE-SSS--EEEEEETTEEEEEEE-TTBSSEEESS----S--EEEEEEETTEEEEEEEEEEEEEEETTEEEEEEEEES--SS-EE-HHHHTTTT-EEE-/-EE-SSS--EEEEEETTEEEEEEE-TTBSSEEESS----S--EEEEEEETTEEEEEEEEEEEEEEETTEEEEEEEEES--SS-EE-HHHHGGGT-EEE-/-B--EE--

Solvent-accessible surface area: 8860 Å² total; per-residue (Å²): 89,80,28,86,0,179,69,82,11,91,17,87,1,99,0,59,58,45,117,71,103,1,4,3,0,1,0,0,44,32,2,0,0,45,80,14,74,24,114,65,101,102,49,113,85,131,11,19,3,0,35,37,63,11,70,8,107,41,9,85,77,28,94,9,50,6,76,57,44,146,10,97,18,39,0,0,20,14,93,6,86,46,14,0,5,0,28,47,3,0,16,86,21,48,3,33,0,55,55,85,70,41,74,0,177,74,87,2,83,19,82,0,104,0,54,64,42,117,71,105,0,3,0,0,0,1,1,35,31,0,0,0,79,68,16,78,22,113,61,101,96,56,106,31,59,4,4,4,6,21,26,125,22,79,6,107,53,11,88,80,27,90,3,50,5,66,60,50,139,7,95,16,38,0,7,17,14,90,1,72,33,8,0,1,0,28,48,4,0,17,84,22,55,3,29,0,32,66,39,0,11,4,1,18,59,119